Protein AF-A0A815F8T1-F1 (afdb_monomer)

pLDDT: mean 74.84, std 15.56, range [38.94, 95.94]

Organism: Adineta ricciae (NCBI:txid249248)

Radius of gyration: 25.02 Å; Cα contacts (8 Å, |Δi|>4): 168; chains: 1; bounding box: 60×59×65 Å

Mean predicted aligned error: 14.2 Å

Nearest PDB structures (foldseek):
  7uk5-assembly1_A  TM=6.140E-01  e=4.121E+00  Homo sapiens
  5cw4-assembly1_C  TM=1.884E-01  e=1.173E+00  Camponotus floridanus

Sequence (189 aa):
MSLYALETICNDEQKRQFLPLAHSYDITTAYAETEAKNLPRCKPSRSVNHIVLVAQLSALDQNHPCDLQMFLVQIRDLKTHEPFPHDDCLLYGTLLQAQIYLCDTFIIATCCSAVRFQRQNPQGNDIRLLDYRLQQEKLVLWFFRWKWIGDNVVLLQQTARYRLKIMEELEDNNDKNINPSVTYSNTQL

Foldseek 3Di:
DFLVCQVPPDDPVSCVVPNVCVVVVLFAEDEDDPDPPPVQPPADDLSGQKYFDWDFDDDPDPVDRTGTDTDIDGQADSPPSHGDPPDPGDDPDPPVVVVVVLVVVLVVLQVQQQPDFDDADPVRDTDGNCVDPVSVVVSVVSVVVDDDDDDPVVVVVVVVVVVVVLVVVVVVVPPPDDDPVCVVVPVDD

Secondary structure (DSSP, 8-state):
-HHHHHHHHS-HHHHHHHHHHHHTTSS-EEEE-S--TTTTT-PPPTT-SEEEEEEE---SSTTS---EEEEEEE-B-TTT-PBPTT-------HHHHHHHHHHHHHHHHHHHHHH-EEEE-TTSPEEEGGGSHHHHHHHHHHHHT---SS-HHHHHHHHHHHHHHHHHHHHTT-GGG--GGGGGGGS--

Structure (mmCIF, N/CA/C/O backbone):
data_AF-A0A815F8T1-F1
#
_entry.id   AF-A0A815F8T1-F1
#
loop_
_atom_site.group_PDB
_atom_site.id
_atom_site.type_symbol
_atom_site.label_atom_id
_atom_site.label_alt_id
_atom_site.label_comp_id
_atom_site.label_asym_id
_atom_site.label_entity_id
_atom_site.label_seq_id
_atom_site.pdbx_PDB_ins_code
_atom_site.Cartn_x
_atom_site.Cartn_y
_atom_site.Cartn_z
_atom_site.occupancy
_atom_site.B_iso_or_equiv
_atom_site.auth_seq_id
_atom_site.auth_comp_id
_atom_site.auth_asym_id
_atom_site.auth_atom_id
_atom_site.pdbx_PDB_model_num
ATOM 1 N N . MET A 1 1 ? -1.772 0.211 -3.057 1.00 77.88 1 MET A N 1
ATOM 2 C CA . MET A 1 1 ? -0.576 1.081 -3.059 1.00 77.88 1 MET A CA 1
ATOM 3 C C . MET A 1 1 ? 0.140 1.066 -4.399 1.00 77.88 1 MET A C 1
ATOM 5 O O . MET A 1 1 ? 0.308 2.130 -4.965 1.00 77.88 1 MET A O 1
ATOM 9 N N . SER A 1 2 ? 0.501 -0.096 -4.951 1.00 81.69 2 SER A N 1
ATOM 10 C CA . SER A 1 2 ? 1.198 -0.171 -6.246 1.00 81.69 2 SER A CA 1
ATOM 11 C C . SER A 1 2 ? 0.410 0.408 -7.428 1.00 81.69 2 SER A C 1
ATOM 13 O O . SER A 1 2 ? 0.980 1.165 -8.199 1.00 81.69 2 SER A O 1
ATOM 15 N N . LEU A 1 3 ? -0.893 0.121 -7.546 1.00 87.69 3 LEU A N 1
ATOM 16 C CA . LEU A 1 3 ? -1.733 0.688 -8.613 1.00 87.69 3 LEU A CA 1
ATOM 17 C C . LEU A 1 3 ? -1.771 2.224 -8.555 1.00 87.69 3 LEU A C 1
ATOM 19 O O . LEU A 1 3 ? -1.485 2.883 -9.544 1.00 87.69 3 LEU A O 1
ATOM 23 N N . TYR A 1 4 ? -2.013 2.782 -7.366 1.00 90.12 4 TYR A N 1
ATOM 24 C CA . TYR A 1 4 ? -1.968 4.229 -7.139 1.00 90.12 4 TYR A CA 1
ATOM 25 C C . TYR A 1 4 ? -0.601 4.829 -7.500 1.00 90.12 4 TYR A C 1
ATOM 27 O O . TYR A 1 4 ? -0.527 5.913 -8.077 1.00 90.12 4 TYR A O 1
ATOM 35 N N . ALA A 1 5 ? 0.491 4.117 -7.204 1.00 87.75 5 ALA A N 1
ATOM 36 C CA . ALA A 1 5 ? 1.823 4.568 -7.582 1.00 87.75 5 ALA A CA 1
ATOM 37 C C . ALA A 1 5 ? 1.995 4.614 -9.112 1.00 87.75 5 ALA A C 1
ATOM 39 O O . ALA A 1 5 ? 2.497 5.600 -9.643 1.00 87.75 5 ALA A O 1
ATOM 40 N N . LEU A 1 6 ? 1.504 3.603 -9.837 1.00 89.56 6 LEU A N 1
ATOM 41 C CA . LEU A 1 6 ? 1.505 3.610 -11.304 1.00 89.56 6 LEU A CA 1
ATOM 42 C C . LEU A 1 6 ? 0.651 4.753 -11.876 1.00 89.56 6 LEU A C 1
ATOM 44 O O . LEU A 1 6 ? 1.039 5.395 -12.845 1.00 89.56 6 LEU A O 1
ATOM 48 N N . GLU A 1 7 ? -0.499 5.049 -11.275 1.00 92.19 7 GLU A N 1
ATOM 49 C CA . GLU A 1 7 ? -1.388 6.118 -11.747 1.00 92.19 7 GLU A CA 1
ATOM 50 C C . GLU A 1 7 ? -0.798 7.519 -11.547 1.00 92.19 7 GLU A C 1
ATOM 52 O O . GLU A 1 7 ? -1.025 8.408 -12.374 1.00 92.19 7 GLU A O 1
ATOM 57 N N . THR A 1 8 ? -0.051 7.724 -10.463 1.00 90.50 8 THR A N 1
ATOM 58 C CA . THR A 1 8 ? 0.427 9.051 -10.048 1.00 90.50 8 THR A CA 1
ATOM 59 C C . THR A 1 8 ? 1.843 9.371 -10.506 1.00 90.50 8 THR A C 1
ATOM 61 O O . THR A 1 8 ? 2.118 10.527 -10.817 1.00 90.50 8 THR A O 1
ATOM 64 N N . ILE A 1 9 ? 2.731 8.377 -10.570 1.00 88.06 9 ILE A N 1
ATOM 65 C CA . ILE A 1 9 ? 4.169 8.596 -10.796 1.00 88.06 9 ILE A CA 1
ATOM 66 C C . ILE A 1 9 ? 4.588 8.280 -12.231 1.00 88.06 9 ILE A C 1
ATOM 68 O O . ILE A 1 9 ? 5.500 8.922 -12.750 1.00 88.06 9 ILE A O 1
ATOM 72 N N . CYS A 1 10 ? 3.951 7.310 -12.892 1.00 89.44 10 CYS A N 1
ATOM 73 C CA . CYS A 1 10 ? 4.320 6.963 -14.262 1.00 89.44 10 CYS A CA 1
ATOM 74 C C . CYS A 1 10 ? 3.980 8.090 -15.244 1.00 89.44 10 CYS A C 1
ATOM 76 O O . CYS A 1 10 ? 3.004 8.819 -15.070 1.00 89.44 10 CYS A O 1
ATOM 78 N N . ASN A 1 11 ? 4.756 8.194 -16.320 1.00 93.38 11 ASN A N 1
ATOM 79 C CA . ASN A 1 11 ? 4.403 9.032 -17.466 1.00 93.38 11 ASN A CA 1
ATOM 80 C C . ASN A 1 11 ? 3.317 8.361 -18.336 1.00 93.38 11 ASN A C 1
ATOM 82 O O . ASN A 1 11 ? 2.983 7.193 -18.138 1.00 93.38 11 ASN A O 1
ATOM 86 N N . ASP A 1 12 ? 2.761 9.079 -19.314 1.00 94.88 12 ASP A N 1
ATOM 87 C CA . ASP A 1 12 ? 1.651 8.567 -20.135 1.00 94.88 12 ASP A CA 1
ATOM 88 C C . ASP A 1 12 ? 1.998 7.297 -20.927 1.00 94.88 12 ASP A C 1
ATOM 90 O O . ASP A 1 12 ? 1.138 6.440 -21.131 1.00 94.88 12 ASP A O 1
ATOM 94 N N . GLU A 1 13 ? 3.249 7.149 -21.363 1.00 94.12 13 GLU A N 1
ATOM 95 C CA . GLU A 1 13 ? 3.716 5.963 -22.085 1.00 94.12 13 GLU A CA 1
ATOM 96 C C . GLU A 1 13 ? 3.761 4.738 -21.165 1.00 94.12 13 GLU A C 1
ATOM 98 O O . GLU A 1 13 ? 3.150 3.708 -21.455 1.00 94.12 13 GLU A O 1
ATOM 103 N N . GLN A 1 14 ? 4.386 4.885 -19.998 1.00 91.31 14 GLN A N 1
ATOM 104 C CA . GLN A 1 14 ? 4.424 3.870 -18.950 1.00 91.31 14 GLN A CA 1
ATOM 105 C C . GLN A 1 14 ? 3.010 3.511 -18.475 1.00 91.31 14 GLN A C 1
ATOM 107 O O . GLN A 1 14 ? 2.699 2.336 -18.291 1.00 91.31 14 GLN A O 1
ATOM 112 N N . LYS A 1 15 ? 2.116 4.498 -18.330 1.00 93.00 15 LYS A N 1
ATOM 113 C CA . LYS A 1 15 ? 0.711 4.259 -17.975 1.00 93.00 15 LYS A CA 1
ATOM 114 C C . LYS A 1 15 ? 0.010 3.396 -19.016 1.00 93.00 15 LYS A C 1
ATOM 116 O O . LYS A 1 15 ? -0.636 2.422 -18.644 1.00 93.00 15 LYS A O 1
ATOM 121 N N . ARG A 1 16 ? 0.162 3.705 -20.309 1.00 94.25 16 ARG A N 1
ATOM 122 C CA . ARG A 1 16 ? -0.424 2.899 -21.397 1.00 94.25 16 ARG A CA 1
ATOM 123 C C . ARG A 1 16 ? 0.096 1.466 -21.402 1.00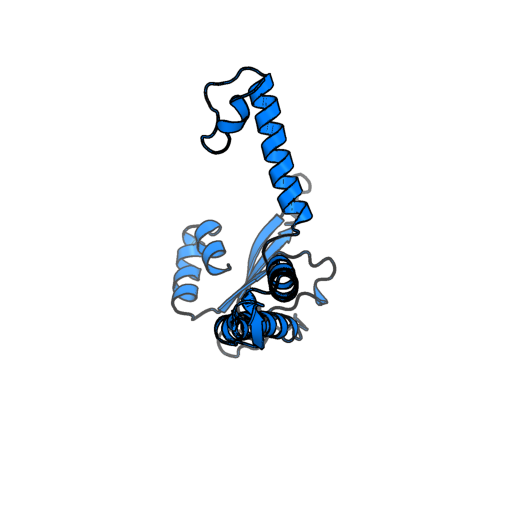 94.25 16 ARG A C 1
ATOM 125 O O . ARG A 1 16 ? -0.665 0.562 -21.728 1.00 94.25 16 ARG A O 1
ATOM 132 N N . GLN A 1 17 ? 1.358 1.264 -21.035 1.00 93.62 17 GLN A N 1
ATOM 133 C CA . GLN A 1 17 ? 1.958 -0.062 -20.987 1.00 93.62 17 GLN A CA 1
ATOM 134 C C . GLN A 1 17 ? 1.498 -0.870 -19.765 1.00 93.62 17 GLN A C 1
ATOM 136 O O . GLN A 1 17 ? 1.122 -2.030 -19.910 1.00 93.62 17 GLN A O 1
ATOM 141 N N . PHE A 1 18 ? 1.519 -0.280 -18.566 1.00 92.50 18 PHE A N 1
ATOM 142 C CA . PHE A 1 18 ? 1.397 -1.038 -17.316 1.00 92.50 18 PHE A CA 1
ATOM 143 C C . PHE A 1 18 ? 0.030 -0.937 -16.631 1.00 92.50 18 PHE A C 1
ATOM 145 O O . PHE A 1 18 ? -0.361 -1.891 -15.960 1.00 92.50 18 PHE A O 1
ATOM 152 N N . LEU A 1 19 ? -0.728 0.157 -16.792 1.00 93.56 19 LEU A N 1
ATOM 153 C CA . LEU A 1 19 ? -2.042 0.277 -16.139 1.00 93.56 19 LEU A CA 1
ATOM 154 C C . LEU A 1 19 ? -3.060 -0.748 -16.653 1.00 93.56 19 LEU A C 1
ATOM 156 O O . LEU A 1 19 ? -3.706 -1.374 -15.813 1.00 93.56 19 LEU A O 1
ATOM 160 N N . PRO A 1 20 ? -3.205 -0.999 -17.972 1.00 95.94 20 PRO A N 1
ATOM 161 C CA . PRO A 1 20 ? -4.144 -2.013 -18.449 1.00 95.94 20 PRO A CA 1
ATOM 162 C C . PRO A 1 20 ? -3.821 -3.406 -17.902 1.00 95.94 20 PRO A C 1
ATOM 164 O O . PRO A 1 20 ? -4.729 -4.136 -17.510 1.00 95.94 20 PRO A O 1
ATOM 167 N N . LEU A 1 21 ? -2.531 -3.745 -17.808 1.00 93.31 21 LEU A N 1
ATOM 168 C CA . LEU A 1 21 ? -2.056 -5.012 -17.247 1.00 93.31 21 LEU A CA 1
ATOM 169 C C . LEU A 1 21 ? -2.336 -5.110 -15.740 1.00 93.31 21 LEU A C 1
ATOM 171 O O . LEU A 1 21 ? -2.697 -6.168 -15.231 1.00 93.31 21 LEU A O 1
ATOM 175 N N . ALA A 1 22 ? -2.184 -4.004 -15.007 1.00 92.00 22 ALA A N 1
ATOM 176 C CA . ALA A 1 22 ? -2.464 -3.966 -13.575 1.00 92.00 22 ALA A CA 1
ATOM 177 C C . ALA A 1 22 ? -3.972 -4.051 -13.276 1.00 92.00 22 ALA A C 1
ATOM 179 O O . ALA A 1 22 ? -4.367 -4.729 -12.331 1.00 92.00 22 ALA A O 1
ATOM 180 N N . HIS A 1 23 ? -4.821 -3.401 -14.082 1.00 92.69 23 HIS A N 1
ATOM 181 C CA . HIS A 1 23 ? -6.281 -3.447 -13.926 1.00 92.69 23 HIS A CA 1
ATOM 182 C C . HIS A 1 23 ? -6.893 -4.791 -14.337 1.00 92.69 23 HIS A C 1
ATOM 184 O O . HIS A 1 23 ? -7.887 -5.210 -13.749 1.00 92.69 23 HIS A O 1
ATOM 190 N N . SER A 1 24 ? -6.314 -5.460 -15.335 1.00 94.31 24 SER A N 1
ATOM 191 C CA . SER A 1 24 ? -6.729 -6.801 -15.775 1.00 94.31 24 SER A CA 1
ATOM 192 C C . SER A 1 24 ? -6.215 -7.924 -14.873 1.00 94.31 24 SER A C 1
ATOM 194 O O . SER A 1 24 ? -6.646 -9.062 -15.032 1.00 94.31 24 SER A O 1
ATOM 196 N N . TYR A 1 25 ? -5.346 -7.607 -13.907 1.00 91.25 25 TYR A N 1
ATOM 197 C CA . TYR A 1 25 ? -4.630 -8.572 -13.067 1.00 91.25 25 TYR A CA 1
ATOM 198 C C . TYR A 1 25 ? -3.672 -9.497 -13.839 1.00 91.25 25 TYR A C 1
ATOM 200 O O . TYR A 1 25 ? -3.218 -10.498 -13.285 1.00 91.25 25 TYR A O 1
ATOM 208 N N . ASP A 1 26 ? -3.289 -9.129 -15.066 1.00 91.06 26 ASP A N 1
ATOM 209 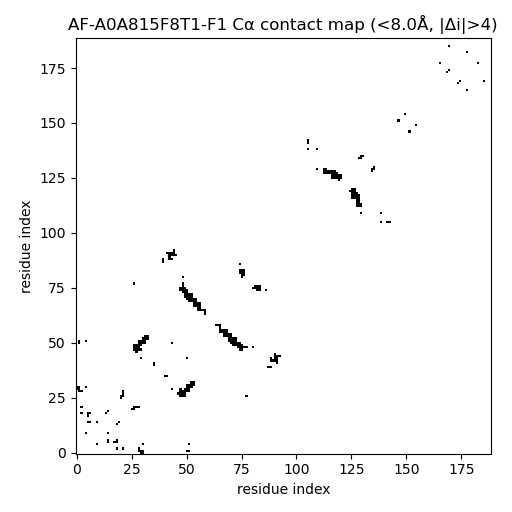C CA . ASP A 1 26 ? -2.225 -9.803 -15.825 1.00 91.06 26 ASP A CA 1
ATOM 210 C C . ASP A 1 26 ? -0.853 -9.627 -15.147 1.00 91.06 26 ASP A C 1
ATOM 212 O O . ASP A 1 26 ? 0.035 -10.477 -15.256 1.00 91.06 26 ASP A O 1
ATOM 216 N N . ILE A 1 27 ? -0.682 -8.533 -14.393 1.00 91.00 27 ILE A N 1
ATOM 217 C CA . ILE A 1 27 ? 0.452 -8.338 -13.485 1.00 91.00 27 ILE A CA 1
ATOM 218 C C . ILE A 1 27 ? -0.006 -8.157 -12.041 1.00 91.00 27 ILE A C 1
ATOM 220 O O . ILE A 1 27 ? -0.960 -7.441 -11.737 1.00 91.00 27 ILE A O 1
ATOM 224 N N . THR A 1 28 ? 0.737 -8.762 -11.119 1.00 89.94 28 THR A N 1
ATOM 225 C CA . THR A 1 28 ? 0.570 -8.584 -9.680 1.00 89.94 28 THR A CA 1
ATOM 226 C C . THR A 1 28 ? 1.697 -7.709 -9.162 1.00 89.94 28 THR A C 1
ATOM 228 O O . THR A 1 28 ? 2.878 -8.049 -9.253 1.00 89.94 28 THR A O 1
ATOM 231 N N . THR A 1 29 ? 1.328 -6.553 -8.616 1.00 86.75 29 THR A N 1
ATOM 232 C CA . THR A 1 29 ? 2.284 -5.520 -8.218 1.00 86.75 29 THR A CA 1
ATOM 233 C C . THR A 1 29 ? 2.341 -5.350 -6.703 1.00 86.75 29 THR A C 1
ATOM 235 O O . THR A 1 29 ? 1.324 -5.433 -6.015 1.00 86.75 29 THR A O 1
ATOM 238 N N . ALA A 1 30 ? 3.530 -5.067 -6.174 1.00 86.12 30 ALA A N 1
ATOM 239 C CA . ALA A 1 30 ? 3.718 -4.614 -4.796 1.00 86.12 30 ALA A CA 1
ATOM 240 C C . ALA A 1 30 ? 4.474 -3.286 -4.756 1.00 86.12 30 ALA A C 1
ATOM 242 O O . ALA A 1 30 ? 5.193 -2.945 -5.689 1.00 86.12 30 ALA A O 1
ATOM 243 N N . TYR A 1 31 ? 4.298 -2.540 -3.670 1.00 83.62 31 TYR A N 1
ATOM 244 C CA . TYR A 1 31 ? 5.014 -1.295 -3.414 1.00 83.62 31 TYR A CA 1
ATOM 245 C C . TYR A 1 31 ? 6.003 -1.519 -2.269 1.00 83.62 31 TYR A C 1
ATOM 247 O O . TYR A 1 31 ? 5.604 -2.015 -1.212 1.00 83.62 31 TYR A O 1
ATOM 255 N N . ALA A 1 32 ? 7.275 -1.197 -2.493 1.00 77.88 32 ALA A N 1
ATOM 256 C CA . ALA A 1 32 ? 8.361 -1.428 -1.551 1.00 77.88 32 ALA A CA 1
ATOM 257 C C . ALA A 1 32 ? 9.176 -0.143 -1.341 1.00 77.88 32 ALA A C 1
ATOM 259 O O . ALA A 1 32 ? 9.989 0.240 -2.181 1.00 77.88 32 ALA A O 1
ATOM 260 N N . GLU A 1 33 ? 8.940 0.500 -0.196 1.00 67.06 33 GLU A N 1
ATOM 261 C CA . GLU A 1 33 ? 9.581 1.761 0.212 1.00 67.06 33 GLU A CA 1
ATOM 262 C C . GLU A 1 33 ? 10.506 1.598 1.426 1.00 67.06 33 GLU A C 1
ATOM 264 O O . GLU A 1 33 ? 11.490 2.319 1.553 1.00 67.06 33 GLU A O 1
ATOM 269 N N . THR A 1 34 ? 10.227 0.656 2.334 1.00 59.03 34 THR A N 1
ATOM 270 C CA . THR A 1 34 ? 10.956 0.556 3.603 1.00 59.03 34 THR A CA 1
ATOM 271 C C . THR A 1 34 ? 12.429 0.224 3.380 1.00 59.03 34 THR A C 1
ATOM 273 O O . THR A 1 34 ? 12.740 -0.824 2.809 1.00 59.03 34 THR A O 1
ATOM 276 N N . GLU A 1 35 ? 13.310 1.106 3.880 1.00 52.91 35 GLU A N 1
ATOM 277 C CA . GLU A 1 35 ? 14.766 1.033 3.739 1.00 52.91 35 GLU A CA 1
ATOM 278 C C . GLU A 1 35 ? 15.295 -0.384 3.952 1.00 52.91 35 GLU A C 1
ATOM 280 O O . GLU A 1 35 ? 15.475 -0.896 5.061 1.00 52.91 35 GLU A O 1
ATOM 285 N N . ALA A 1 36 ? 15.656 -0.983 2.834 1.00 43.72 36 ALA A N 1
ATOM 286 C CA . ALA A 1 36 ? 16.537 -2.110 2.764 1.00 43.72 36 ALA A CA 1
ATOM 287 C C . ALA A 1 36 ? 17.987 -1.659 3.015 1.00 43.72 36 ALA A C 1
ATOM 289 O O . ALA A 1 36 ? 18.856 -1.832 2.167 1.00 43.72 36 ALA A O 1
ATOM 290 N N . LYS A 1 37 ? 18.306 -1.194 4.233 1.00 42.81 37 LYS A N 1
ATOM 291 C CA . LYS A 1 37 ? 19.712 -1.213 4.699 1.00 42.81 37 LYS A CA 1
ATOM 292 C C . LYS A 1 37 ? 20.298 -2.634 4.691 1.00 42.81 37 LYS A C 1
ATOM 294 O O . LYS A 1 37 ? 21.500 -2.807 4.824 1.00 42.81 37 LYS A O 1
ATOM 299 N N . ASN A 1 38 ? 19.447 -3.647 4.499 1.00 40.59 38 ASN A N 1
ATOM 300 C CA . ASN A 1 38 ? 19.799 -5.008 4.124 1.00 40.59 38 ASN A CA 1
ATOM 301 C C . ASN A 1 38 ? 18.797 -5.536 3.072 1.00 40.59 38 ASN A C 1
ATOM 303 O O . ASN A 1 38 ? 17.849 -6.242 3.423 1.00 40.59 38 ASN A O 1
ATOM 307 N N . LEU A 1 39 ? 19.018 -5.218 1.790 1.00 42.38 39 LEU A N 1
ATOM 308 C CA . LEU A 1 39 ? 18.285 -5.753 0.623 1.00 42.38 39 LEU A CA 1
ATOM 309 C C . LEU A 1 39 ? 17.989 -7.269 0.663 1.00 42.38 39 LEU A C 1
ATOM 311 O O . LEU A 1 39 ? 16.875 -7.634 0.298 1.00 42.38 39 LEU A O 1
ATOM 315 N N . PRO A 1 40 ? 18.841 -8.167 1.208 1.00 44.44 40 PRO A N 1
ATOM 316 C CA . PRO A 1 40 ? 18.473 -9.587 1.296 1.00 44.44 40 PRO A CA 1
ATOM 317 C C . PRO A 1 40 ? 17.317 -9.917 2.268 1.00 44.44 40 PRO A C 1
ATOM 319 O O . PRO A 1 40 ? 16.925 -11.083 2.371 1.00 44.44 40 PRO A O 1
ATOM 322 N N . ARG A 1 41 ? 16.767 -8.950 3.025 1.00 43.41 41 ARG A N 1
ATOM 323 C CA . ARG A 1 41 ? 15.740 -9.211 4.059 1.00 43.41 41 ARG A CA 1
ATOM 324 C C . ARG A 1 41 ? 14.329 -8.719 3.729 1.00 43.41 41 ARG A C 1
ATOM 326 O O . ARG A 1 41 ? 13.381 -9.317 4.238 1.00 43.41 41 ARG A O 1
ATOM 333 N N . CYS A 1 42 ? 14.161 -7.704 2.880 1.00 45.72 42 CYS A N 1
ATOM 334 C CA . CYS A 1 42 ? 12.835 -7.267 2.427 1.00 45.72 42 CYS A CA 1
ATOM 335 C C . CYS A 1 42 ? 12.439 -8.067 1.190 1.00 45.72 42 CYS A C 1
ATOM 337 O O . CYS A 1 42 ? 12.836 -7.758 0.073 1.00 45.72 42 CYS A O 1
ATOM 339 N N . LYS A 1 43 ? 11.689 -9.145 1.413 1.00 58.06 43 LYS A N 1
ATOM 340 C CA . LYS A 1 43 ? 11.391 -10.131 0.379 1.00 58.06 43 LYS A CA 1
ATOM 341 C C . LYS A 1 43 ? 9.960 -9.944 -0.121 1.00 58.06 43 LYS A C 1
ATOM 343 O O . LYS A 1 43 ? 9.036 -10.098 0.685 1.00 58.06 43 LYS A O 1
ATOM 348 N N . PRO A 1 44 ? 9.752 -9.623 -1.410 1.00 57.91 44 PRO A N 1
ATOM 349 C CA . PRO A 1 44 ? 8.412 -9.493 -1.962 1.00 57.91 44 PRO A CA 1
ATOM 350 C C . PRO A 1 44 ? 7.636 -10.810 -1.824 1.00 57.91 44 PRO A C 1
ATOM 352 O O . PRO A 1 44 ? 8.207 -11.906 -1.819 1.00 57.91 44 PRO A O 1
ATOM 355 N N . SER A 1 45 ? 6.315 -10.697 -1.666 1.00 63.00 45 SER A N 1
ATOM 356 C CA . SER A 1 45 ? 5.415 -11.849 -1.562 1.00 63.00 45 SER A CA 1
ATOM 357 C C . SER A 1 45 ? 5.609 -12.809 -2.741 1.00 63.00 45 SER A C 1
ATOM 359 O O . SER A 1 45 ? 5.825 -12.383 -3.876 1.00 63.00 45 SER A O 1
ATOM 361 N N . ARG A 1 46 ? 5.450 -14.118 -2.497 1.00 70.50 46 ARG A N 1
ATOM 362 C CA . ARG A 1 46 ? 5.479 -15.149 -3.550 1.00 70.50 46 ARG A CA 1
ATOM 363 C C . ARG A 1 46 ? 4.415 -14.940 -4.628 1.00 70.50 46 ARG A C 1
ATOM 365 O O . ARG A 1 46 ? 4.516 -15.563 -5.670 1.00 70.50 46 ARG A O 1
ATOM 372 N N . SER A 1 47 ? 3.409 -14.103 -4.389 1.00 80.31 47 SER A N 1
ATOM 373 C CA . SER A 1 47 ? 2.319 -13.823 -5.327 1.00 80.31 47 SER A CA 1
ATOM 374 C C . SER A 1 47 ? 2.628 -12.730 -6.354 1.00 80.31 47 SER A C 1
ATOM 376 O O . SER A 1 47 ? 1.837 -12.533 -7.268 1.00 80.31 47 SER A O 1
ATOM 378 N N . VAL A 1 48 ? 3.729 -11.993 -6.192 1.00 86.06 48 VAL A N 1
ATOM 379 C CA . VAL A 1 48 ? 4.007 -10.750 -6.926 1.00 86.06 48 VAL A CA 1
ATOM 380 C C . VAL A 1 48 ? 5.014 -11.010 -8.040 1.00 86.06 48 VAL A C 1
ATOM 382 O O . VAL A 1 48 ? 6.063 -11.595 -7.771 1.00 86.06 48 VAL A O 1
ATOM 385 N N . ASN A 1 49 ? 4.711 -10.561 -9.260 1.00 88.94 49 ASN A N 1
ATOM 386 C CA . ASN A 1 49 ? 5.621 -10.638 -10.408 1.00 88.94 49 ASN A CA 1
ATOM 387 C C . ASN A 1 49 ? 6.305 -9.298 -10.741 1.00 88.94 49 ASN A C 1
ATOM 389 O O . ASN A 1 49 ? 7.382 -9.309 -11.337 1.00 88.94 49 ASN A O 1
ATOM 393 N N . HIS A 1 50 ? 5.750 -8.169 -10.285 1.00 87.69 50 HIS A N 1
ATOM 394 C CA . HIS A 1 50 ? 6.313 -6.826 -10.460 1.00 87.69 50 HIS A CA 1
ATOM 395 C C . HIS A 1 50 ? 6.378 -6.051 -9.143 1.00 87.69 50 HIS A C 1
ATOM 397 O O . HIS A 1 50 ? 5.478 -6.124 -8.310 1.00 87.69 50 HIS A O 1
ATOM 403 N N . ILE A 1 51 ? 7.406 -5.233 -8.956 1.00 86.69 51 ILE A N 1
ATOM 404 C CA . ILE A 1 51 ? 7.559 -4.407 -7.759 1.00 86.69 51 ILE A CA 1
ATOM 405 C C . ILE A 1 51 ? 7.862 -2.959 -8.131 1.00 86.69 51 ILE A C 1
ATOM 407 O O . ILE A 1 51 ? 8.667 -2.691 -9.016 1.00 86.69 51 ILE A O 1
ATOM 411 N N . VAL A 1 52 ? 7.200 -2.024 -7.454 1.00 86.50 52 VAL A N 1
ATOM 412 C CA . VAL A 1 52 ? 7.560 -0.606 -7.459 1.00 86.50 52 VAL A CA 1
ATOM 413 C C . VAL A 1 52 ? 8.564 -0.407 -6.328 1.00 86.50 52 VAL A C 1
ATOM 415 O O . VAL A 1 52 ? 8.195 -0.488 -5.155 1.00 86.50 52 VAL A O 1
ATOM 418 N N . LEU A 1 53 ? 9.829 -0.222 -6.692 1.00 83.75 53 LEU A N 1
ATOM 419 C CA . LEU A 1 53 ? 10.964 -0.061 -5.788 1.00 83.75 53 LEU A CA 1
ATOM 420 C C . LEU A 1 53 ? 11.348 1.405 -5.671 1.00 83.75 53 LEU A C 1
ATOM 422 O O . LEU A 1 53 ? 11.549 2.069 -6.684 1.00 83.75 53 LEU A O 1
ATOM 426 N N . VAL A 1 54 ? 11.519 1.877 -4.441 1.00 81.75 54 VAL A N 1
ATOM 427 C CA . VAL A 1 54 ? 12.154 3.168 -4.163 1.00 81.75 54 VAL A CA 1
ATOM 428 C C . VAL A 1 54 ? 13.651 2.931 -3.957 1.00 81.75 54 VAL A C 1
ATOM 430 O O . VAL A 1 54 ? 14.041 2.207 -3.041 1.00 81.75 54 VAL A O 1
ATOM 433 N N . ALA A 1 55 ? 14.498 3.511 -4.808 1.00 78.38 55 ALA A N 1
ATOM 434 C CA . ALA A 1 55 ? 15.952 3.371 -4.727 1.00 78.38 55 ALA A CA 1
ATOM 435 C C . ALA A 1 55 ? 16.664 4.686 -5.064 1.00 78.38 55 ALA A C 1
ATOM 437 O O . ALA A 1 55 ? 16.136 5.525 -5.791 1.00 78.38 55 ALA A O 1
ATOM 438 N N . GLN A 1 56 ? 17.876 4.869 -4.540 1.00 79.88 56 GLN A N 1
ATOM 439 C CA . GLN A 1 56 ? 18.709 6.016 -4.890 1.00 79.88 56 GLN A CA 1
ATOM 440 C C . GLN A 1 56 ? 19.279 5.823 -6.299 1.00 79.88 56 GLN A C 1
ATOM 442 O O . GLN A 1 56 ? 19.980 4.842 -6.554 1.00 79.88 56 GLN A O 1
ATOM 447 N N . LEU A 1 57 ? 18.983 6.749 -7.213 1.00 79.25 57 LEU A N 1
ATOM 448 C CA . LEU A 1 57 ? 19.578 6.733 -8.546 1.00 79.25 57 LEU A CA 1
ATOM 449 C C . LEU A 1 57 ? 21.023 7.248 -8.455 1.00 79.25 57 LEU A C 1
ATOM 451 O O . LEU A 1 57 ? 21.266 8.337 -7.954 1.00 79.25 57 LEU A O 1
ATOM 455 N N . SER A 1 58 ? 21.990 6.489 -8.967 1.00 75.94 58 SER A N 1
ATOM 456 C CA . SER A 1 58 ? 23.377 6.945 -9.112 1.00 75.94 58 SER A CA 1
ATOM 457 C C . SER A 1 58 ? 23.678 7.224 -10.585 1.00 75.94 58 SER A C 1
ATOM 459 O O . SER A 1 58 ? 23.889 6.290 -11.361 1.00 75.94 58 SER A O 1
ATOM 461 N N . ALA A 1 59 ? 23.685 8.497 -10.986 1.00 73.62 59 ALA A N 1
ATOM 462 C CA . ALA A 1 59 ? 24.137 8.888 -12.319 1.00 73.62 59 ALA A CA 1
ATOM 463 C C . ALA A 1 59 ? 25.672 8.794 -12.418 1.00 73.62 59 ALA A C 1
ATOM 465 O O . ALA A 1 59 ? 26.385 9.058 -11.451 1.00 73.62 59 ALA A O 1
ATOM 466 N N . LEU A 1 60 ? 26.187 8.420 -13.596 1.00 68.38 60 LEU A N 1
ATOM 467 C CA . LEU A 1 60 ? 27.633 8.348 -13.872 1.00 68.38 60 LEU A CA 1
ATOM 468 C C . LEU A 1 60 ? 28.332 9.711 -13.748 1.00 68.38 60 LEU A C 1
ATOM 470 O O . LEU A 1 60 ? 29.519 9.771 -13.437 1.00 68.38 60 LEU A O 1
ATOM 474 N N . ASP A 1 61 ? 27.596 10.793 -13.990 1.00 72.69 61 ASP A N 1
ATOM 475 C CA . ASP A 1 61 ? 28.064 12.155 -13.784 1.00 72.69 61 ASP A CA 1
ATOM 476 C C . ASP A 1 61 ? 27.774 12.585 -12.339 1.00 72.69 61 ASP A C 1
ATOM 478 O O . ASP A 1 61 ? 26.621 12.779 -11.951 1.00 72.69 61 ASP A O 1
ATOM 482 N N . GLN A 1 62 ? 28.833 12.741 -11.542 1.00 61.16 62 GLN A N 1
ATOM 483 C CA . GLN A 1 62 ? 28.759 13.143 -10.131 1.00 61.16 62 GLN A CA 1
ATOM 484 C C . GLN A 1 62 ? 28.153 14.543 -9.923 1.00 61.16 62 GLN A C 1
ATOM 486 O O . GLN A 1 62 ? 27.844 14.906 -8.790 1.00 61.16 62 GLN A O 1
ATOM 491 N N . ASN A 1 63 ? 27.966 15.328 -10.990 1.00 62.47 63 ASN A N 1
ATOM 492 C CA . ASN A 1 63 ? 27.398 16.675 -10.912 1.00 62.47 63 ASN A CA 1
ATOM 493 C C . ASN A 1 63 ? 25.864 16.707 -10.866 1.00 62.47 63 ASN A C 1
ATOM 495 O O . ASN A 1 63 ? 25.290 17.773 -10.648 1.00 62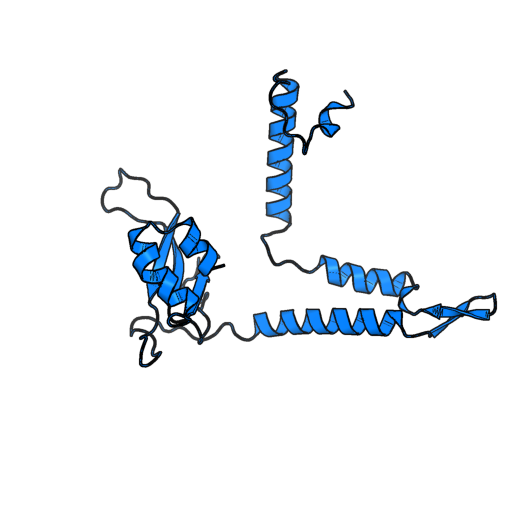.47 63 ASN A O 1
ATOM 499 N N . HIS A 1 64 ? 25.198 15.565 -11.046 1.00 61.34 64 HIS A N 1
ATOM 500 C CA . HIS A 1 64 ? 23.744 15.464 -10.966 1.00 61.34 64 HIS A CA 1
ATOM 501 C C . HIS A 1 64 ? 23.341 14.708 -9.695 1.00 61.34 64 HIS A C 1
ATOM 503 O O . HIS A 1 64 ? 23.267 13.475 -9.725 1.00 61.34 64 HIS A O 1
ATOM 509 N N . PRO A 1 65 ? 23.078 15.407 -8.570 1.00 60.53 65 PRO A N 1
ATOM 510 C CA . PRO A 1 65 ? 22.553 14.755 -7.381 1.00 60.53 65 PRO A CA 1
ATOM 511 C C . PRO A 1 65 ? 21.210 14.123 -7.738 1.00 60.53 65 PRO A C 1
ATOM 513 O O . PRO A 1 65 ? 20.253 14.801 -8.108 1.00 60.53 65 PRO A O 1
ATOM 516 N N . CYS A 1 66 ? 21.176 12.800 -7.691 1.00 72.25 66 CYS A N 1
ATOM 517 C CA . CYS A 1 66 ? 19.993 12.017 -7.968 1.00 72.25 66 CYS A CA 1
ATOM 518 C C . CYS A 1 66 ? 19.483 11.457 -6.637 1.00 72.25 66 CYS A C 1
ATOM 520 O O . CYS A 1 66 ? 20.168 10.691 -5.955 1.00 72.25 66 CYS A O 1
ATOM 522 N N . ASP A 1 67 ? 18.293 11.913 -6.255 1.00 77.12 67 ASP A N 1
ATOM 523 C CA . ASP A 1 67 ? 17.617 11.499 -5.030 1.00 77.12 67 ASP A CA 1
ATOM 524 C C . ASP A 1 67 ? 16.916 10.140 -5.212 1.00 77.12 67 ASP A C 1
ATOM 526 O O . ASP A 1 67 ? 17.133 9.405 -6.183 1.00 77.12 67 ASP A O 1
ATOM 530 N N . LEU A 1 68 ? 16.080 9.777 -4.240 1.00 82.56 68 LEU A N 1
ATOM 531 C CA . LEU A 1 68 ? 15.233 8.595 -4.308 1.00 82.56 68 LEU A CA 1
ATOM 532 C C . LEU A 1 68 ? 14.286 8.681 -5.508 1.00 82.56 68 LEU A C 1
ATOM 534 O O . LEU A 1 68 ? 13.506 9.623 -5.647 1.00 82.56 68 LEU A O 1
ATOM 538 N N . GLN A 1 69 ? 14.334 7.657 -6.349 1.00 84.81 69 GLN A N 1
ATOM 539 C CA . GLN A 1 69 ? 13.459 7.488 -7.497 1.00 84.81 69 GLN A CA 1
ATOM 540 C C . GLN A 1 69 ? 12.729 6.153 -7.424 1.00 84.81 69 GLN A C 1
ATOM 542 O O . GLN A 1 69 ? 13.138 5.224 -6.726 1.00 84.81 69 GLN A O 1
ATOM 547 N N . MET A 1 70 ? 11.615 6.080 -8.148 1.00 86.25 70 MET A N 1
ATOM 548 C CA . MET A 1 70 ? 10.780 4.891 -8.218 1.00 86.25 70 MET A CA 1
ATOM 549 C C . MET A 1 70 ? 11.023 4.129 -9.513 1.00 86.25 70 MET A C 1
ATOM 551 O O . MET A 1 70 ? 10.983 4.697 -10.601 1.00 86.25 70 MET A O 1
ATOM 555 N N . PHE A 1 71 ? 11.222 2.823 -9.377 1.00 84.56 71 PHE A N 1
ATOM 556 C CA . PHE A 1 71 ? 11.504 1.902 -10.468 1.00 84.56 71 PHE A CA 1
ATOM 557 C C . PHE A 1 71 ? 10.477 0.778 -10.463 1.00 84.56 71 PHE A C 1
ATOM 559 O O . PHE A 1 71 ? 10.265 0.130 -9.439 1.00 84.56 71 PHE A O 1
ATOM 566 N N . LEU A 1 72 ? 9.850 0.519 -11.609 1.00 87.12 72 LEU A N 1
ATOM 567 C CA . LEU A 1 72 ? 9.039 -0.678 -11.797 1.00 87.12 72 LEU A CA 1
ATOM 568 C C . LEU A 1 72 ? 9.950 -1.808 -12.279 1.00 87.12 72 LEU A C 1
ATOM 570 O O . LEU A 1 72 ? 10.504 -1.733 -13.373 1.00 87.12 72 LEU A O 1
ATOM 574 N N . VAL A 1 73 ? 10.106 -2.844 -11.462 1.00 85.50 73 VAL A N 1
ATOM 575 C CA . VAL A 1 73 ? 11.003 -3.969 -11.737 1.00 85.50 73 VAL A CA 1
ATOM 576 C C . VAL A 1 73 ? 10.200 -5.256 -11.822 1.00 85.50 73 VAL A C 1
ATOM 578 O O . VAL A 1 73 ? 9.422 -5.584 -10.924 1.00 85.50 73 VAL A O 1
ATOM 581 N N . GLN A 1 74 ? 10.397 -5.997 -12.906 1.00 88.00 74 GLN A N 1
ATOM 582 C CA . GLN A 1 74 ? 9.879 -7.350 -13.039 1.00 88.00 74 GLN A CA 1
ATOM 583 C C . GLN A 1 74 ? 10.809 -8.314 -12.294 1.00 88.00 74 GLN A C 1
ATOM 585 O O . GLN A 1 74 ? 12.000 -8.378 -12.579 1.00 88.00 74 GLN A O 1
ATOM 590 N N . ILE A 1 75 ? 10.260 -9.065 -11.343 1.00 85.25 75 ILE A N 1
ATOM 591 C CA . ILE A 1 75 ? 11.021 -9.978 -10.470 1.00 85.25 75 ILE A CA 1
ATOM 592 C C . ILE A 1 75 ? 10.759 -11.455 -10.779 1.00 85.25 75 ILE A C 1
ATOM 594 O O . ILE A 1 75 ? 11.486 -12.330 -10.311 1.00 85.25 75 ILE A O 1
ATOM 598 N N . ARG A 1 76 ? 9.709 -11.752 -11.551 1.00 86.06 76 ARG A N 1
ATOM 599 C CA . ARG A 1 76 ? 9.341 -13.111 -11.963 1.00 86.06 76 ARG A CA 1
ATOM 600 C C . ARG A 1 76 ? 8.920 -13.140 -13.417 1.00 86.06 76 ARG A C 1
ATOM 602 O O . ARG A 1 76 ? 8.358 -12.163 -13.920 1.00 86.06 76 ARG A O 1
ATOM 609 N N . ASP A 1 77 ? 9.134 -14.274 -14.067 1.00 89.56 77 ASP A N 1
ATOM 610 C CA . ASP A 1 77 ? 8.576 -14.500 -15.394 1.00 89.56 77 ASP A CA 1
ATOM 611 C C . ASP A 1 77 ? 7.037 -14.500 -15.352 1.00 89.56 77 ASP A C 1
ATOM 613 O O . ASP A 1 77 ? 6.421 -15.011 -14.418 1.00 89.56 77 ASP A O 1
ATOM 617 N N . LEU A 1 78 ? 6.408 -13.932 -16.381 1.00 90.19 78 LEU A N 1
ATOM 618 C CA . LEU A 1 78 ? 4.952 -13.831 -16.492 1.00 90.19 78 LEU A CA 1
ATOM 619 C C . LEU A 1 78 ? 4.284 -15.183 -16.750 1.00 90.19 78 LEU A C 1
ATOM 621 O O . LEU A 1 78 ? 3.120 -15.362 -16.402 1.00 90.19 78 LEU A O 1
ATOM 625 N N . LYS A 1 79 ? 4.998 -16.120 -17.383 1.00 91.88 79 LYS A N 1
ATOM 626 C CA . LYS A 1 79 ? 4.442 -17.424 -17.758 1.00 91.88 79 LYS A CA 1
ATOM 627 C C . LYS A 1 79 ? 4.727 -18.482 -16.704 1.00 91.88 79 LYS A C 1
ATOM 629 O O . LYS A 1 79 ? 3.813 -19.203 -16.315 1.00 91.88 79 LYS A O 1
ATOM 634 N N . THR A 1 80 ? 5.977 -18.594 -16.258 1.00 90.31 80 THR A N 1
ATOM 635 C CA . THR A 1 80 ? 6.380 -19.640 -15.304 1.00 90.31 80 THR A CA 1
ATOM 636 C C . THR A 1 80 ? 6.263 -19.205 -13.848 1.00 90.31 80 THR A C 1
ATOM 638 O O . THR A 1 80 ? 6.238 -20.056 -12.960 1.00 90.31 80 THR A O 1
ATOM 641 N N . HIS A 1 81 ? 6.188 -17.895 -13.584 1.00 87.19 81 HIS A N 1
ATOM 642 C CA . HIS A 1 81 ? 6.252 -17.309 -12.239 1.00 87.19 81 HIS A CA 1
ATOM 643 C C . HIS A 1 81 ? 7.550 -17.633 -11.473 1.00 87.19 81 HIS A C 1
ATOM 645 O O . HIS A 1 81 ? 7.6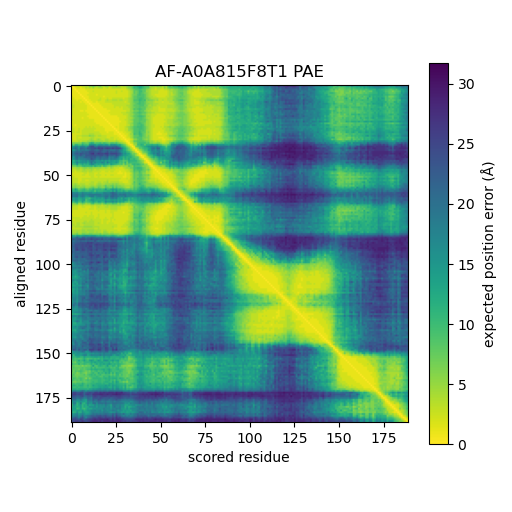70 -17.395 -10.260 1.00 87.19 81 HIS A O 1
ATOM 651 N N . GLU A 1 82 ? 8.553 -18.155 -12.180 1.00 84.94 82 GLU A N 1
ATOM 652 C CA . GLU A 1 82 ? 9.875 -18.403 -11.628 1.00 84.94 82 GLU A CA 1
ATOM 653 C C . GLU A 1 82 ? 10.599 -17.071 -11.407 1.00 84.94 82 GLU A C 1
ATOM 655 O O . GLU A 1 82 ? 10.466 -16.147 -12.217 1.00 84.94 82 GLU A O 1
ATOM 660 N N . PRO A 1 83 ? 11.328 -16.926 -10.287 1.00 81.88 83 PRO A N 1
ATOM 661 C CA . PRO A 1 83 ? 12.150 -15.749 -10.064 1.00 81.88 83 PRO A CA 1
ATOM 662 C C . PRO A 1 83 ? 13.255 -15.688 -11.118 1.00 81.88 83 PRO A C 1
ATOM 664 O O . PRO A 1 83 ? 13.820 -16.717 -11.495 1.00 81.88 83 PRO A O 1
ATOM 667 N N . PHE A 1 84 ? 13.592 -14.483 -11.576 1.00 79.69 84 PHE A N 1
ATOM 668 C CA . PHE A 1 84 ? 14.771 -14.328 -12.423 1.00 79.69 84 PHE A CA 1
ATOM 669 C C . PHE A 1 84 ? 16.037 -14.748 -11.646 1.00 79.69 84 PHE A C 1
ATOM 671 O O . PHE A 1 84 ? 16.096 -14.561 -10.428 1.00 79.69 84 PHE A O 1
ATOM 678 N N . PRO A 1 85 ? 17.050 -15.335 -12.318 1.00 62.28 85 PRO A N 1
ATOM 679 C CA . PRO A 1 85 ? 18.159 -16.079 -11.696 1.00 62.28 85 PRO A CA 1
ATOM 680 C C . PRO A 1 85 ? 19.154 -15.231 -10.878 1.00 62.28 85 PRO A C 1
ATOM 682 O O . PRO A 1 85 ? 20.291 -15.643 -10.660 1.00 62.28 85 PRO A O 1
ATOM 685 N N . HIS A 1 86 ? 18.773 -14.032 -10.443 1.00 55.50 86 HIS A N 1
ATOM 686 C CA . HIS A 1 86 ? 19.588 -13.141 -9.615 1.00 55.50 86 HIS A CA 1
ATOM 687 C C . HIS A 1 86 ? 19.020 -12.941 -8.198 1.00 55.50 86 HIS A C 1
ATOM 689 O O . HIS A 1 86 ? 19.673 -12.288 -7.390 1.00 55.50 86 HIS A O 1
ATOM 695 N N . ASP A 1 87 ? 17.879 -13.559 -7.856 1.00 51.44 87 ASP A N 1
ATOM 696 C CA . ASP A 1 87 ? 17.157 -13.269 -6.611 1.00 51.44 87 ASP A CA 1
ATOM 697 C C . ASP A 1 87 ? 16.867 -14.512 -5.740 1.00 51.44 87 ASP A C 1
ATOM 699 O O . ASP A 1 87 ? 15.822 -15.161 -5.849 1.00 51.44 87 ASP A O 1
ATOM 703 N N . ASP A 1 88 ? 17.744 -14.784 -4.766 1.00 44.12 88 ASP A N 1
ATOM 704 C CA . ASP A 1 88 ? 17.469 -15.670 -3.621 1.00 44.12 88 ASP A CA 1
ATOM 705 C C . ASP A 1 88 ? 16.449 -15.017 -2.657 1.00 44.12 88 ASP A C 1
ATOM 707 O O . ASP A 1 88 ? 16.776 -14.503 -1.583 1.00 44.12 88 ASP A O 1
ATOM 711 N N . CYS A 1 89 ? 15.165 -15.019 -3.023 1.00 47.50 89 CYS A N 1
ATOM 712 C CA . CYS A 1 89 ? 14.107 -14.333 -2.268 1.00 47.50 89 CYS A CA 1
ATOM 713 C C . CYS A 1 89 ? 13.073 -15.296 -1.640 1.00 47.50 89 CYS A C 1
ATOM 715 O O . CYS A 1 89 ? 12.065 -15.669 -2.238 1.00 47.50 89 CYS A O 1
ATOM 717 N N . LEU A 1 90 ? 13.294 -15.659 -0.367 1.00 43.31 90 LEU A N 1
ATOM 718 C CA . LEU A 1 90 ? 12.431 -16.528 0.466 1.00 43.31 90 LEU A CA 1
ATOM 719 C C . LEU A 1 90 ? 11.714 -15.817 1.653 1.00 43.31 90 LEU A C 1
ATOM 721 O O . LEU A 1 90 ? 12.319 -15.613 2.702 1.00 43.31 90 LEU A O 1
ATOM 725 N N . LEU A 1 91 ? 10.436 -15.466 1.434 1.00 44.31 91 LEU A N 1
ATOM 726 C CA . LEU A 1 91 ? 9.256 -15.288 2.324 1.00 44.31 91 LEU A CA 1
ATOM 727 C C . LEU A 1 91 ? 9.266 -14.353 3.572 1.00 44.31 91 LEU A C 1
ATOM 729 O O . LEU A 1 91 ? 9.917 -14.630 4.573 1.00 44.31 91 LEU A O 1
ATOM 733 N N . TYR A 1 92 ? 8.350 -13.365 3.567 1.00 38.94 92 TYR A N 1
ATOM 734 C CA . TYR A 1 92 ? 7.814 -12.616 4.730 1.00 38.94 92 TYR A CA 1
ATOM 735 C C . TYR A 1 92 ? 6.280 -12.828 4.851 1.00 38.94 92 TYR A C 1
ATOM 737 O O . TYR A 1 92 ? 5.483 -11.898 4.822 1.00 38.94 92 TYR A O 1
ATOM 745 N N . GLY A 1 93 ? 5.834 -14.088 4.893 1.00 39.97 93 GLY A N 1
ATOM 746 C CA . GLY A 1 93 ? 4.407 -14.460 4.857 1.00 39.97 93 GLY A CA 1
ATOM 747 C C . GLY A 1 93 ? 3.735 -14.576 6.229 1.00 39.97 93 GLY A C 1
ATOM 748 O O . GLY A 1 93 ? 2.515 -14.542 6.324 1.00 39.97 93 GLY A O 1
ATOM 749 N N . THR A 1 94 ? 4.506 -14.685 7.309 1.00 42.75 94 THR A N 1
ATOM 750 C CA . THR A 1 94 ? 3.975 -14.978 8.652 1.00 42.75 94 THR A CA 1
ATOM 751 C C . THR A 1 94 ? 3.541 -13.743 9.441 1.00 42.75 94 THR A C 1
ATOM 753 O O . THR A 1 94 ? 2.746 -13.867 10.368 1.00 42.75 94 THR A O 1
ATOM 756 N N . LEU A 1 95 ? 4.003 -12.541 9.079 1.00 46.62 95 LEU A N 1
ATOM 757 C CA . LEU A 1 95 ? 3.720 -11.325 9.856 1.00 46.62 95 LEU A CA 1
ATOM 758 C C . LEU A 1 95 ? 2.416 -10.622 9.456 1.00 46.62 95 LEU A C 1
ATOM 760 O O . LEU A 1 95 ? 1.733 -10.091 10.329 1.00 46.62 95 LEU A O 1
ATOM 764 N N . LEU A 1 96 ? 2.020 -10.676 8.178 1.00 45.28 96 LEU A N 1
ATOM 765 C CA . LEU A 1 96 ? 0.752 -10.088 7.721 1.00 45.28 96 LEU A CA 1
ATOM 766 C C . LEU A 1 96 ? -0.457 -10.879 8.251 1.00 45.28 96 LEU A C 1
ATOM 768 O O . LEU A 1 96 ? -1.459 -10.297 8.661 1.00 45.28 96 LEU A O 1
ATOM 772 N N . GLN A 1 97 ? -0.336 -12.209 8.318 1.00 44.03 97 GLN A N 1
ATOM 773 C CA . GLN A 1 97 ? -1.405 -13.071 8.817 1.00 44.03 97 GLN A CA 1
ATOM 774 C C . GLN A 1 97 ? -1.667 -12.841 10.316 1.00 44.03 97 GLN A C 1
ATOM 776 O O . GLN A 1 97 ? -2.818 -12.796 10.739 1.00 44.03 97 GLN A O 1
ATOM 781 N N . ALA A 1 98 ? -0.619 -12.587 11.108 1.00 50.38 98 ALA A N 1
ATOM 782 C CA . ALA A 1 98 ? -0.755 -12.269 12.531 1.00 50.38 98 ALA A CA 1
ATOM 783 C C . ALA A 1 98 ? -1.538 -10.966 12.786 1.00 50.38 98 ALA A C 1
ATOM 785 O O . ALA A 1 98 ? -2.237 -10.857 13.789 1.00 50.38 98 ALA A O 1
ATOM 786 N N . GLN A 1 99 ? -1.449 -9.987 11.882 1.00 51.78 99 GLN A N 1
ATOM 787 C CA . GLN A 1 99 ? -2.133 -8.702 12.039 1.00 51.78 99 GLN A CA 1
ATOM 788 C C . GLN A 1 99 ? -3.626 -8.802 11.719 1.00 51.78 99 GLN A C 1
ATOM 790 O O . GLN A 1 99 ? -4.431 -8.319 12.508 1.00 51.78 99 GLN A O 1
ATOM 795 N N . ILE A 1 100 ? -4.000 -9.502 10.641 1.00 59.31 100 ILE A N 1
ATOM 796 C CA . ILE A 1 100 ? -5.413 -9.761 10.305 1.00 59.31 100 ILE A CA 1
ATOM 797 C C . ILE A 1 100 ? -6.092 -10.561 11.426 1.00 59.31 100 ILE A C 1
ATOM 799 O O . ILE A 1 100 ? -7.186 -10.204 11.856 1.00 59.31 100 ILE A O 1
ATOM 803 N N . TYR A 1 101 ? -5.409 -11.560 11.999 1.00 61.47 101 TYR A N 1
ATOM 804 C CA . TYR A 1 101 ? -5.954 -12.292 13.146 1.00 61.47 101 TYR A CA 1
ATOM 805 C C . TYR A 1 101 ? -6.214 -11.402 14.365 1.00 61.47 101 TYR A C 1
ATOM 807 O O . TYR A 1 101 ? -7.192 -11.625 15.079 1.00 61.47 101 TYR A O 1
ATOM 815 N N . LEU A 1 102 ? -5.382 -10.388 14.620 1.00 64.56 102 LEU A N 1
ATOM 816 C CA . LEU A 1 102 ? -5.622 -9.441 15.712 1.00 64.56 102 LEU A CA 1
ATOM 817 C C . LEU A 1 102 ? -6.825 -8.531 15.423 1.00 64.56 102 LEU A C 1
ATOM 819 O O . LEU A 1 102 ? -7.561 -8.214 16.360 1.00 64.56 102 LEU A O 1
ATOM 823 N N . CYS A 1 103 ? -7.069 -8.181 14.154 1.00 65.25 103 CYS A N 1
ATOM 824 C CA . CYS A 1 103 ? -8.285 -7.490 13.721 1.00 65.25 103 CYS A CA 1
ATOM 825 C C . CYS A 1 103 ? -9.540 -8.278 14.020 1.00 65.25 103 CYS A C 1
ATOM 827 O O . CYS A 1 103 ? -10.439 -7.788 14.706 1.00 65.25 103 CYS A O 1
ATOM 829 N N . ASP A 1 104 ? -9.560 -9.515 13.552 1.00 73.19 104 ASP A N 1
ATOM 830 C CA . ASP A 1 104 ? -10.712 -10.380 13.713 1.00 73.19 104 ASP A CA 1
ATOM 831 C C . ASP A 1 104 ? -10.940 -10.670 15.197 1.00 73.19 104 ASP A C 1
ATOM 833 O O . ASP A 1 104 ? -12.065 -10.588 15.684 1.00 73.19 104 ASP A O 1
ATOM 837 N N . THR A 1 105 ? -9.863 -10.881 15.960 1.00 79.38 105 THR A N 1
ATOM 838 C CA . THR A 1 105 ? -9.946 -11.076 17.413 1.00 79.38 105 THR A CA 1
ATOM 839 C C . THR A 1 105 ? -10.506 -9.842 18.120 1.00 79.38 105 THR A C 1
ATOM 841 O O . THR A 1 105 ? -11.322 -9.985 19.029 1.00 79.38 105 THR A O 1
ATOM 844 N N . PHE A 1 106 ? -10.117 -8.630 17.711 1.00 80.50 106 PHE A N 1
ATOM 845 C CA . PHE A 1 106 ? -10.644 -7.390 18.282 1.00 80.50 106 PHE A CA 1
ATOM 846 C C . PHE A 1 106 ? -12.131 -7.191 17.963 1.00 80.50 106 PHE A C 1
ATOM 848 O O . PHE A 1 106 ? -12.911 -6.859 18.860 1.00 80.50 106 PHE A O 1
ATOM 855 N N . ILE A 1 107 ? -12.533 -7.430 16.712 1.00 78.62 107 ILE A N 1
ATOM 856 C CA . ILE A 1 107 ? -13.933 -7.342 16.280 1.00 78.62 107 ILE A CA 1
ATOM 857 C C . ILE A 1 107 ? -14.772 -8.349 17.069 1.00 78.62 107 ILE A C 1
ATOM 859 O O . ILE A 1 107 ? -15.752 -7.963 17.706 1.00 78.62 107 ILE A O 1
ATOM 863 N N . ILE A 1 108 ? -14.341 -9.612 17.117 1.00 86.12 108 ILE A N 1
ATOM 864 C CA . ILE A 1 108 ? -15.022 -10.671 17.868 1.00 86.12 108 ILE A CA 1
ATOM 865 C C . ILE A 1 108 ? -15.116 -10.294 19.351 1.00 86.12 108 ILE A C 1
ATOM 867 O O . ILE A 1 108 ? -16.203 -10.337 19.924 1.00 86.12 108 ILE A O 1
ATOM 871 N N . ALA A 1 109 ? -14.020 -9.858 19.978 1.00 86.62 109 ALA A N 1
ATOM 872 C CA . ALA A 1 109 ? -14.012 -9.484 21.391 1.00 86.62 109 ALA A CA 1
ATOM 873 C C . ALA A 1 109 ? -14.954 -8.308 21.694 1.00 86.62 109 ALA A C 1
ATOM 875 O O . ALA A 1 109 ? -15.655 -8.329 22.711 1.00 86.62 109 ALA A O 1
ATOM 876 N N . THR A 1 110 ? -15.011 -7.309 20.812 1.00 84.81 110 THR A N 1
ATOM 877 C CA . THR A 1 110 ? -15.883 -6.137 20.963 1.00 84.81 110 THR A CA 1
ATOM 878 C C . THR A 1 110 ? -17.350 -6.525 20.793 1.00 84.81 110 THR A C 1
ATOM 880 O O . THR A 1 110 ? -18.166 -6.224 21.665 1.00 84.81 110 THR A O 1
ATOM 883 N N . CYS A 1 111 ? -17.684 -7.274 19.739 1.00 86.81 111 CYS A N 1
ATOM 884 C CA . CYS A 1 111 ? -19.040 -7.767 19.491 1.00 86.81 111 CYS A CA 1
ATOM 885 C C . CYS A 1 111 ? -19.533 -8.682 20.619 1.00 86.81 111 CYS A C 1
ATOM 887 O O . CYS A 1 111 ? -20.642 -8.500 21.122 1.00 86.81 111 CYS A O 1
ATOM 889 N N . CYS A 1 112 ? -18.700 -9.618 21.084 1.00 89.00 112 CYS A N 1
ATOM 890 C CA . CYS A 1 112 ? -19.041 -10.477 22.216 1.00 89.00 112 CYS A CA 1
ATOM 891 C C . CYS A 1 112 ? -19.249 -9.662 23.498 1.00 89.00 112 CYS A C 1
ATOM 893 O O . CYS A 1 112 ? -20.157 -9.963 24.269 1.00 89.00 112 CYS A O 1
ATOM 895 N N . SER A 1 113 ? -18.456 -8.612 23.725 1.00 89.06 113 SER A N 1
ATOM 896 C CA . SER A 1 113 ? -18.601 -7.751 24.905 1.00 89.06 113 SER A CA 1
ATOM 897 C C . SER A 1 113 ? -19.860 -6.879 24.852 1.00 89.06 113 SER A C 1
ATOM 899 O O . SER A 1 113 ? -20.428 -6.573 25.898 1.00 89.06 113 SER A O 1
ATOM 901 N N . ALA A 1 114 ? -20.314 -6.495 23.656 1.00 84.75 114 ALA A N 1
ATOM 902 C CA . ALA A 1 114 ? -21.509 -5.675 23.471 1.00 84.75 114 ALA A CA 1
ATOM 903 C C . ALA A 1 114 ? -22.817 -6.442 23.731 1.00 84.75 114 ALA A C 1
ATOM 905 O O . ALA A 1 114 ? -23.804 -5.843 24.153 1.00 84.75 114 ALA A O 1
ATOM 906 N N . VAL A 1 115 ? -22.825 -7.756 23.483 1.00 90.00 115 VAL A N 1
ATOM 907 C CA . VAL A 1 115 ? -24.014 -8.614 23.638 1.00 90.00 115 VAL A CA 1
ATOM 908 C C . VAL A 1 115 ? -24.029 -9.344 24.986 1.00 90.00 115 VAL A C 1
ATOM 910 O O . VAL A 1 115 ? -25.093 -9.695 25.491 1.00 90.00 115 VAL A O 1
ATOM 913 N N . ARG A 1 116 ? -22.862 -9.584 25.595 1.00 90.12 116 ARG A N 1
ATOM 914 C CA . ARG A 1 116 ? -22.757 -10.352 26.840 1.00 90.12 116 ARG A CA 1
ATOM 915 C C . ARG A 1 116 ? -23.077 -9.502 28.066 1.00 90.12 116 ARG A C 1
ATOM 917 O O . ARG A 1 116 ? -22.431 -8.487 28.308 1.00 90.12 116 ARG A O 1
ATOM 924 N N . PHE A 1 117 ? -23.985 -9.999 28.897 1.00 92.69 117 PHE A N 1
ATOM 925 C CA . PHE A 1 117 ? -24.255 -9.490 30.242 1.00 92.69 117 PHE A CA 1
ATOM 926 C C . PHE A 1 117 ? -23.543 -10.372 31.270 1.00 92.69 117 PHE A C 1
ATOM 928 O O . PHE A 1 117 ? -23.454 -11.587 31.084 1.00 92.69 117 PHE A O 1
ATOM 935 N N . GLN A 1 118 ? -22.979 -9.778 32.324 1.00 86.06 118 GLN A N 1
ATOM 936 C CA . GLN A 1 118 ? -22.176 -10.543 33.293 1.00 86.06 118 GLN A CA 1
ATOM 937 C C . GLN A 1 118 ? -22.460 -10.219 34.763 1.00 86.06 118 GLN A C 1
ATOM 939 O O . GLN A 1 118 ? -22.121 -11.022 35.633 1.00 86.06 118 GLN A O 1
ATOM 944 N N . ARG A 1 119 ? -23.094 -9.083 35.069 1.00 88.06 119 ARG A N 1
ATOM 945 C CA . ARG A 1 119 ? -23.500 -8.743 36.437 1.00 88.06 119 ARG A CA 1
ATOM 946 C C . ARG A 1 119 ? -24.687 -7.794 36.426 1.00 88.06 119 ARG A C 1
ATOM 948 O O . ARG A 1 119 ? -24.823 -6.992 35.506 1.00 88.06 119 ARG A O 1
ATOM 955 N N . GLN A 1 120 ? -25.458 -7.834 37.503 1.00 88.75 120 GLN A N 1
ATOM 956 C CA . GLN A 1 120 ? -26.467 -6.829 37.800 1.00 88.75 120 GLN A CA 1
ATOM 957 C C . GLN A 1 120 ? -25.859 -5.661 38.573 1.00 88.75 120 GLN A C 1
ATOM 959 O O . GLN A 1 120 ? -24.956 -5.833 39.400 1.00 88.75 120 GLN A O 1
ATOM 964 N N . ASN A 1 121 ? -26.343 -4.458 38.287 1.00 86.19 121 ASN A N 1
ATOM 965 C CA . ASN A 1 121 ? -26.056 -3.283 39.090 1.00 86.19 121 ASN A CA 1
ATOM 966 C C . ASN A 1 121 ? -26.760 -3.400 40.466 1.00 86.19 121 ASN A C 1
ATOM 968 O O . ASN A 1 121 ? -27.617 -4.265 40.657 1.00 86.19 121 ASN A O 1
ATOM 972 N N . PRO A 1 122 ? -26.452 -2.524 41.439 1.00 85.94 122 PRO A N 1
ATOM 973 C CA . PRO A 1 122 ? -27.150 -2.504 42.730 1.00 85.94 122 PRO A CA 1
ATOM 974 C C . PRO A 1 122 ? -28.672 -2.284 42.631 1.00 85.94 122 PRO A C 1
ATOM 976 O O . PRO A 1 122 ? -29.378 -2.473 43.613 1.00 85.94 122 PRO A O 1
ATOM 979 N N . GLN A 1 123 ? -29.171 -1.873 41.463 1.00 88.00 123 GLN A N 1
ATOM 980 C CA . GLN A 1 123 ? -30.584 -1.634 41.161 1.00 88.00 123 GLN A CA 1
ATOM 981 C C . GLN A 1 123 ? -31.248 -2.840 40.460 1.00 88.00 123 GLN A C 1
ATOM 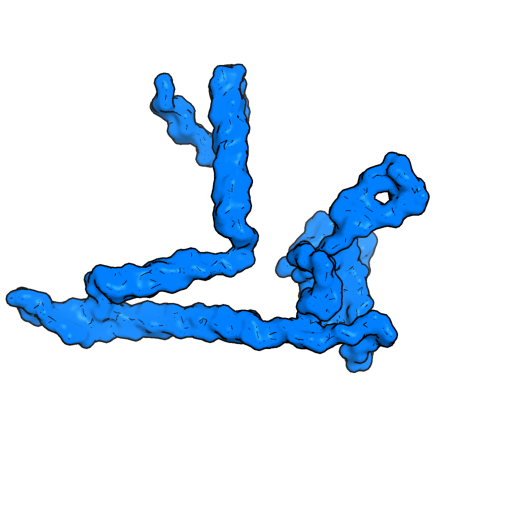983 O O . GLN A 1 123 ? -32.416 -2.754 40.100 1.00 88.00 123 GLN A O 1
ATOM 988 N N . GLY A 1 124 ? -30.525 -3.950 40.256 1.00 90.12 124 GLY A N 1
ATOM 989 C CA . GLY A 1 124 ? -31.021 -5.170 39.607 1.00 90.12 124 GLY A CA 1
ATOM 990 C C . GLY A 1 124 ? -30.965 -5.190 38.073 1.00 90.12 124 GLY A C 1
ATOM 991 O O . GLY A 1 124 ? -31.332 -6.196 37.477 1.00 90.12 124 GLY A O 1
ATOM 992 N N . ASN A 1 125 ? -30.486 -4.132 37.414 1.00 90.50 125 ASN A N 1
ATOM 993 C CA . ASN A 1 125 ? -30.361 -4.084 35.954 1.00 90.50 125 ASN A CA 1
ATOM 994 C C . ASN A 1 125 ? -29.098 -4.808 35.485 1.00 90.50 125 ASN A C 1
ATOM 996 O O . ASN A 1 125 ? -28.009 -4.563 36.012 1.00 90.50 125 ASN A O 1
ATOM 1000 N N . ASP A 1 126 ? -29.224 -5.630 34.447 1.00 90.88 126 ASP A N 1
ATOM 1001 C CA . ASP A 1 126 ? -28.087 -6.296 33.816 1.00 90.88 126 ASP A CA 1
ATOM 1002 C C . ASP A 1 126 ? -27.173 -5.281 33.108 1.00 90.88 126 ASP A C 1
ATOM 1004 O O . ASP A 1 126 ? -27.614 -4.471 32.292 1.00 90.88 126 ASP A O 1
ATOM 1008 N N . ILE A 1 127 ? -25.876 -5.342 33.407 1.00 89.50 127 ILE A N 1
ATOM 1009 C CA . ILE A 1 127 ? -24.84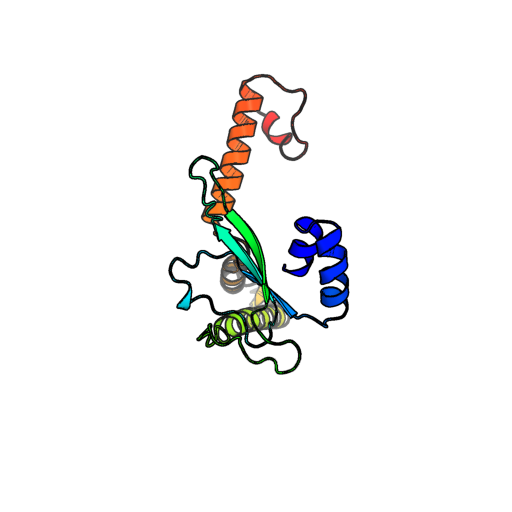1 -4.495 32.806 1.00 89.50 127 ILE A CA 1
ATOM 1010 C C . ILE A 1 127 ? -24.145 -5.277 31.689 1.00 89.50 127 ILE A C 1
ATOM 1012 O O . ILE A 1 127 ? -23.771 -6.446 31.874 1.00 89.50 127 ILE A O 1
ATOM 1016 N N . ARG A 1 128 ? -23.929 -4.633 30.535 1.00 88.44 128 ARG A N 1
ATOM 1017 C CA . ARG A 1 128 ? -23.165 -5.238 29.437 1.00 88.44 128 ARG A CA 1
ATOM 1018 C C . ARG A 1 128 ? -21.691 -5.286 29.803 1.00 88.44 128 ARG A C 1
ATOM 1020 O O . ARG A 1 128 ? -21.150 -4.385 30.438 1.00 88.44 128 ARG A O 1
ATOM 1027 N N . LEU A 1 129 ? -20.997 -6.320 29.345 1.00 89.69 129 LEU A N 1
ATOM 1028 C CA . LEU A 1 129 ? -19.570 -6.480 29.604 1.00 89.69 129 LEU A CA 1
ATOM 1029 C C . LEU A 1 129 ? -18.749 -5.309 29.027 1.00 89.69 129 LEU A C 1
ATOM 1031 O O . LEU A 1 129 ? -17.724 -4.934 29.592 1.00 89.69 129 LEU A O 1
ATOM 1035 N N . LEU A 1 130 ? -19.215 -4.703 27.933 1.00 87.88 130 LEU A N 1
ATOM 1036 C CA . LEU A 1 130 ? -18.590 -3.526 27.332 1.00 87.88 130 LEU A CA 1
ATOM 1037 C C . LEU A 1 130 ? -18.714 -2.249 28.183 1.00 87.88 130 LEU A C 1
ATOM 1039 O O . LEU A 1 130 ? -17.928 -1.329 27.986 1.00 87.88 130 LEU A O 1
ATOM 1043 N N . ASP A 1 131 ? -19.640 -2.181 29.141 1.00 88.19 131 ASP A N 1
ATOM 1044 C CA . ASP A 1 131 ? -19.828 -0.989 29.985 1.00 88.19 131 ASP A CA 1
ATOM 1045 C C . ASP A 1 131 ? -18.802 -0.923 31.130 1.00 88.19 131 ASP A C 1
ATOM 1047 O O . ASP A 1 131 ? -18.643 0.106 31.789 1.00 88.19 131 ASP A O 1
ATOM 1051 N N . TYR A 1 132 ? -18.058 -2.008 31.373 1.00 90.19 132 TYR A N 1
ATOM 1052 C CA . TYR A 1 132 ? -16.981 -1.993 32.354 1.00 90.19 132 TYR A CA 1
ATOM 1053 C C . TYR A 1 132 ? -15.792 -1.194 31.839 1.00 90.19 132 TYR A C 1
ATOM 1055 O O . TYR A 1 132 ? -15.163 -1.557 30.845 1.00 90.19 132 TYR A O 1
ATOM 1063 N N . ARG A 1 133 ? -15.387 -0.188 32.617 1.00 88.06 133 ARG A N 1
ATOM 1064 C CA . ARG A 1 133 ? -14.182 0.611 32.366 1.00 88.06 133 ARG A CA 1
ATOM 1065 C C . ARG A 1 133 ? -12.948 -0.247 32.063 1.00 88.06 133 ARG A C 1
ATOM 1067 O O . ARG A 1 133 ? -12.256 0.016 31.092 1.00 88.06 133 ARG A O 1
ATOM 1074 N N . LEU A 1 134 ? -12.717 -1.318 32.825 1.00 88.31 134 LEU A N 1
ATOM 1075 C CA . LEU A 1 134 ? -11.583 -2.227 32.598 1.00 88.31 134 LEU A CA 1
ATOM 1076 C C . LEU A 1 134 ? -11.653 -2.956 31.246 1.00 88.31 134 LEU A C 1
ATOM 1078 O O . LEU A 1 134 ? -10.616 -3.256 30.656 1.00 88.31 134 LEU A O 1
ATOM 1082 N N . GLN A 1 135 ? -12.857 -3.267 30.760 1.00 85.75 135 GLN A N 1
ATOM 1083 C CA . GLN A 1 135 ? -13.047 -3.904 29.458 1.00 85.75 135 GLN A CA 1
ATOM 1084 C C . GLN A 1 135 ? -12.822 -2.898 28.326 1.00 85.75 135 GLN A C 1
ATOM 1086 O O . GLN A 1 135 ? -12.148 -3.218 27.348 1.00 85.75 135 GLN A O 1
ATOM 1091 N N . GLN A 1 136 ? -13.318 -1.670 28.494 1.00 85.38 136 GLN A N 1
ATOM 1092 C CA . GLN A 1 136 ? -13.080 -0.570 27.562 1.00 85.38 136 GLN A CA 1
ATOM 1093 C C . GLN A 1 136 ? -11.595 -0.222 27.484 1.00 85.38 136 GLN A C 1
ATOM 1095 O O . GLN A 1 136 ? -11.050 -0.175 26.391 1.00 85.38 136 GLN A O 1
ATOM 1100 N N . GLU A 1 137 ? -10.909 -0.063 28.617 1.00 87.12 137 GLU A N 1
ATOM 1101 C CA . GLU A 1 137 ? -9.475 0.246 28.662 1.00 87.12 137 GLU A CA 1
ATOM 1102 C C . GLU A 1 137 ? -8.648 -0.821 27.940 1.00 87.12 137 GLU A C 1
ATOM 1104 O O . GLU A 1 137 ? -7.770 -0.484 27.148 1.00 87.12 137 GLU A O 1
ATOM 1109 N N . LYS A 1 138 ? -8.969 -2.108 28.133 1.00 86.50 138 LYS A N 1
ATOM 1110 C CA . LYS A 1 138 ? -8.322 -3.193 27.389 1.00 86.50 138 LYS A CA 1
ATOM 1111 C C . LYS A 1 138 ? -8.560 -3.041 25.888 1.00 86.50 138 LYS A C 1
ATOM 1113 O O . LYS A 1 138 ? -7.593 -2.959 25.140 1.00 86.50 138 LYS A O 1
ATOM 1118 N N . LEU A 1 139 ? -9.813 -2.978 25.443 1.00 81.62 139 LEU A N 1
ATOM 1119 C CA . LEU A 1 139 ? -10.147 -2.908 24.016 1.00 81.62 139 LEU A CA 1
ATOM 1120 C C . LEU A 1 139 ? -9.562 -1.650 23.346 1.00 81.62 139 LEU A C 1
ATOM 1122 O O . LEU A 1 139 ? -8.947 -1.743 22.289 1.00 81.62 139 LEU A O 1
ATOM 1126 N N . VAL A 1 140 ? -9.669 -0.491 23.990 1.00 78.81 140 VAL A N 1
ATOM 1127 C CA . VAL A 1 140 ? -9.189 0.796 23.471 1.00 78.81 140 VAL A CA 1
ATOM 1128 C C . VAL A 1 140 ? -7.663 0.831 23.358 1.00 78.81 140 VAL A C 1
ATOM 1130 O O . VAL A 1 140 ? -7.140 1.291 22.344 1.00 78.81 140 VAL A O 1
ATOM 1133 N N . LEU A 1 141 ? -6.929 0.289 24.336 1.00 77.12 141 LEU A N 1
ATOM 1134 C CA . LEU A 1 141 ? -5.470 0.160 24.239 1.00 77.12 141 LEU A CA 1
ATOM 1135 C C . LEU A 1 141 ? -5.055 -0.727 23.061 1.00 77.12 141 LEU A C 1
ATOM 1137 O O . LEU A 1 141 ? -4.089 -0.414 22.366 1.00 77.12 141 LEU A O 1
ATOM 1141 N N . TRP A 1 142 ? -5.790 -1.814 22.814 1.00 72.62 142 TRP A N 1
ATOM 1142 C CA . TRP A 1 142 ? -5.543 -2.665 21.654 1.00 72.62 142 TRP A CA 1
ATOM 1143 C C . TRP A 1 142 ? -5.886 -1.961 20.344 1.00 72.62 142 TRP A C 1
ATOM 1145 O O . TRP A 1 142 ? -5.123 -2.119 19.402 1.00 72.62 142 TRP A O 1
ATOM 1155 N N . PHE A 1 143 ? -6.936 -1.139 20.294 1.00 68.38 143 PHE A N 1
ATOM 1156 C CA . PHE A 1 143 ? -7.297 -0.342 19.118 1.00 68.38 143 PHE A CA 1
ATOM 1157 C C . PHE A 1 143 ? -6.228 0.708 18.770 1.00 68.38 143 PHE A C 1
ATOM 1159 O O . PHE A 1 143 ? -5.775 0.777 17.633 1.00 68.38 143 PHE A O 1
ATOM 1166 N N . PHE A 1 144 ? -5.740 1.476 19.750 1.00 63.38 144 PHE A N 1
ATOM 1167 C CA . PHE A 1 144 ? -4.710 2.502 19.513 1.00 63.38 144 PHE A CA 1
ATOM 1168 C C . PHE A 1 144 ? -3.317 1.938 19.219 1.00 63.38 144 PHE A C 1
ATOM 1170 O O . PHE A 1 144 ? -2.467 2.634 18.664 1.00 63.38 144 PHE A O 1
ATOM 1177 N N . ARG A 1 145 ? -3.062 0.673 19.569 1.00 63.50 145 ARG A N 1
ATOM 1178 C CA . ARG A 1 145 ? -1.808 -0.012 19.232 1.00 63.50 145 ARG A CA 1
ATOM 1179 C C . ARG A 1 145 ? -1.700 -0.332 17.737 1.00 63.50 145 ARG A C 1
ATOM 1181 O O . ARG A 1 145 ? -0.627 -0.727 17.279 1.00 63.50 145 ARG A O 1
ATOM 1188 N N . TRP A 1 146 ? -2.780 -0.167 16.976 1.00 55.66 146 TRP A N 1
ATOM 1189 C CA . TRP A 1 146 ? -2.778 -0.406 15.544 1.00 55.66 146 TRP A CA 1
ATOM 1190 C C . TRP A 1 146 ? -2.136 0.747 14.800 1.00 55.66 146 TRP A C 1
ATOM 1192 O O . TRP A 1 146 ? -2.513 1.909 14.923 1.00 55.66 146 TRP A O 1
ATOM 1202 N N . LYS A 1 147 ? -1.130 0.389 14.015 1.00 50.91 147 LYS A N 1
ATOM 1203 C CA . LYS A 1 147 ? -0.267 1.308 13.299 1.00 50.91 147 LYS A CA 1
ATOM 1204 C C . LYS A 1 147 ? 0.050 0.670 11.963 1.00 50.91 147 LYS A C 1
ATOM 1206 O O . LYS A 1 147 ? 0.676 -0.386 11.927 1.00 50.91 147 LYS A O 1
ATOM 1211 N N . TRP A 1 148 ? -0.419 1.290 10.889 1.00 52.47 148 TRP A N 1
ATOM 1212 C CA . TRP A 1 148 ? -0.116 0.831 9.534 1.00 52.47 148 TRP A CA 1
ATOM 1213 C C . TRP A 1 148 ? 0.283 1.936 8.560 1.00 52.47 148 TRP A C 1
ATOM 1215 O O . TRP A 1 148 ? 0.496 1.660 7.388 1.00 52.47 148 TRP A O 1
ATOM 1225 N N . ILE A 1 149 ? 0.462 3.175 9.014 1.00 48.38 149 ILE A N 1
ATOM 1226 C CA . ILE A 1 149 ? 0.985 4.240 8.156 1.00 48.38 149 ILE A CA 1
ATOM 1227 C C . ILE A 1 149 ? 1.973 5.043 8.992 1.00 48.38 149 ILE A C 1
ATOM 1229 O O . ILE A 1 149 ? 1.566 5.750 9.904 1.00 48.38 149 ILE A O 1
ATOM 1233 N N . GLY A 1 150 ? 3.265 4.877 8.708 1.00 55.84 150 GLY A N 1
ATOM 1234 C CA . GLY A 1 150 ? 4.347 5.666 9.295 1.00 55.84 150 GLY A CA 1
ATOM 1235 C C . GLY A 1 150 ? 4.628 5.408 10.776 1.00 55.84 150 GLY A C 1
ATOM 1236 O O . GLY A 1 150 ? 3.818 4.872 11.535 1.00 55.84 150 GLY A O 1
ATOM 1237 N N . ASP A 1 151 ? 5.820 5.805 11.219 1.00 60.16 151 ASP A N 1
ATOM 1238 C CA . ASP A 1 151 ? 6.090 5.887 12.643 1.00 60.16 151 ASP A CA 1
ATOM 1239 C C . ASP A 1 151 ? 5.235 7.004 13.260 1.00 60.16 151 ASP A C 1
ATOM 1241 O O . ASP A 1 151 ? 5.423 8.160 12.914 1.00 60.16 151 ASP A O 1
ATOM 1245 N N . ASN A 1 152 ? 4.301 6.695 14.177 1.00 62.28 152 ASN A N 1
ATOM 1246 C CA . ASN A 1 152 ? 3.415 7.693 14.807 1.00 62.28 152 ASN A CA 1
ATOM 1247 C C . ASN A 1 152 ? 4.184 8.892 15.377 1.00 62.28 152 ASN A C 1
ATOM 1249 O O . ASN A 1 152 ? 3.683 10.007 15.354 1.00 62.28 152 ASN A O 1
ATOM 1253 N N . VAL A 1 153 ? 5.411 8.668 15.854 1.00 66.62 153 VAL A N 1
ATOM 1254 C CA . VAL A 1 153 ? 6.309 9.737 16.304 1.00 66.62 153 VAL A CA 1
ATOM 1255 C C . VAL A 1 153 ? 6.729 10.632 15.137 1.00 66.62 153 VAL A C 1
ATOM 1257 O O . VAL A 1 153 ? 6.674 11.847 15.269 1.00 66.62 153 VAL A O 1
ATOM 1260 N N . VAL A 1 154 ? 7.084 10.056 13.988 1.00 68.44 154 VAL A N 1
ATOM 1261 C CA . VAL A 1 154 ? 7.452 10.796 12.773 1.00 68.44 154 VAL A CA 1
ATOM 1262 C C . VAL A 1 154 ? 6.251 11.559 12.217 1.00 68.44 154 VAL A C 1
ATOM 1264 O O . VAL A 1 154 ? 6.380 12.744 11.933 1.00 68.44 154 VAL A O 1
ATOM 1267 N N . LEU A 1 155 ? 5.070 10.939 12.131 1.00 68.94 155 LEU A N 1
ATOM 1268 C CA . LEU A 1 155 ? 3.852 11.630 11.687 1.00 68.94 155 LEU A CA 1
ATOM 1269 C C . LEU A 1 155 ? 3.447 12.759 12.644 1.00 68.94 155 LEU A C 1
ATOM 1271 O O . LEU A 1 155 ? 3.069 13.847 12.203 1.00 68.94 155 LEU A O 1
ATOM 1275 N N . LEU A 1 156 ? 3.567 12.535 13.957 1.00 70.56 156 LEU A N 1
ATOM 1276 C CA . LEU A 1 156 ? 3.321 13.564 14.965 1.00 70.56 156 LEU A CA 1
ATOM 1277 C C . LEU A 1 156 ? 4.331 14.709 14.837 1.00 70.56 156 LEU A C 1
ATOM 1279 O O . LEU A 1 156 ? 3.939 15.870 14.884 1.00 70.56 156 LEU A O 1
ATOM 1283 N N . GLN A 1 157 ? 5.609 14.401 14.615 1.00 71.94 157 GLN A N 1
ATOM 1284 C CA . GLN A 1 157 ? 6.652 15.400 14.381 1.00 71.94 157 GLN A CA 1
ATOM 1285 C C . GLN A 1 157 ? 6.426 16.178 13.080 1.00 71.94 157 GLN A C 1
ATOM 1287 O O . GLN A 1 157 ? 6.590 17.394 13.073 1.00 71.94 157 GLN A O 1
ATOM 1292 N N . GLN A 1 158 ? 6.013 15.522 11.994 1.00 72.94 158 GLN A N 1
ATOM 1293 C CA . GLN A 1 158 ? 5.653 16.188 10.738 1.00 72.94 158 GLN A CA 1
ATOM 1294 C C . GLN A 1 158 ? 4.453 17.122 10.932 1.00 72.94 158 GLN A C 1
ATOM 1296 O O . GLN A 1 158 ? 4.491 18.272 10.499 1.00 72.94 158 GLN A O 1
ATOM 1301 N N . THR A 1 159 ? 3.431 16.667 11.661 1.00 78.25 159 THR A N 1
ATOM 1302 C CA . THR A 1 159 ? 2.262 17.486 12.011 1.00 78.25 159 THR A CA 1
ATOM 1303 C C . THR A 1 159 ? 2.658 18.677 12.886 1.00 78.25 159 THR A C 1
ATOM 1305 O O . THR A 1 159 ? 2.192 19.792 12.664 1.00 78.25 159 THR A O 1
ATOM 1308 N N . ALA A 1 160 ? 3.549 18.470 13.860 1.00 74.75 160 ALA A N 1
ATOM 1309 C CA . ALA A 1 160 ? 4.067 19.534 14.713 1.00 74.75 160 ALA A CA 1
ATOM 1310 C C . ALA A 1 160 ? 4.868 20.570 13.909 1.00 74.75 160 ALA A C 1
ATOM 1312 O O . ALA A 1 160 ? 4.649 21.762 14.089 1.00 74.75 160 ALA A O 1
ATOM 1313 N N . ARG A 1 161 ? 5.726 20.138 12.973 1.00 80.81 161 ARG A N 1
ATOM 1314 C CA . ARG A 1 161 ? 6.462 21.038 12.063 1.00 80.81 161 ARG A CA 1
ATOM 1315 C C . ARG A 1 161 ? 5.524 21.869 11.195 1.00 80.81 161 ARG A C 1
ATOM 1317 O O . ARG A 1 161 ? 5.738 23.065 11.054 1.00 80.81 161 ARG A O 1
ATOM 1324 N N . TYR A 1 162 ? 4.480 21.247 10.647 1.00 79.81 162 TYR A N 1
ATOM 1325 C CA . TYR A 1 162 ? 3.470 21.964 9.872 1.00 79.81 162 TYR A CA 1
ATOM 1326 C C . TYR A 1 162 ? 2.779 23.047 10.711 1.00 79.81 162 TYR A C 1
ATOM 1328 O O . TYR A 1 162 ? 2.637 24.177 10.256 1.00 79.81 162 TYR A O 1
ATOM 1336 N N . ARG A 1 163 ? 2.413 22.731 11.961 1.00 71.62 163 ARG A N 1
ATOM 1337 C CA . ARG A 1 163 ? 1.805 23.702 12.882 1.00 71.62 163 ARG A CA 1
ATOM 1338 C C . ARG A 1 163 ? 2.751 24.836 13.273 1.00 71.62 163 ARG A C 1
ATOM 1340 O O . ARG A 1 163 ? 2.305 25.972 13.297 1.00 71.62 163 ARG A O 1
ATOM 1347 N N . LEU A 1 164 ? 4.025 24.544 13.542 1.00 80.25 164 LEU A N 1
ATOM 1348 C CA . LEU A 1 164 ? 5.026 25.572 13.849 1.00 80.25 164 LEU A CA 1
ATOM 1349 C C . LEU A 1 164 ? 5.204 26.544 12.684 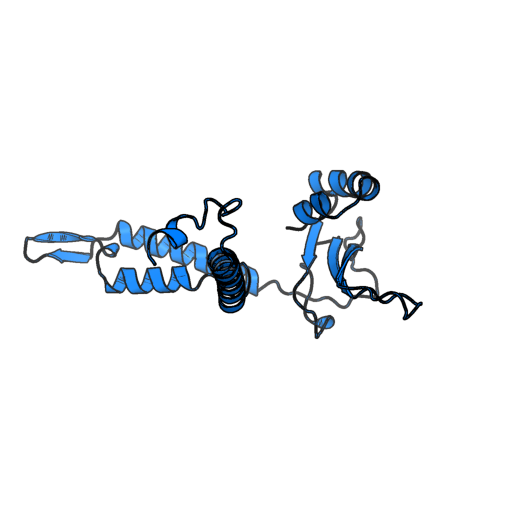1.00 80.25 164 LEU A C 1
ATOM 1351 O O . LEU A 1 164 ? 5.145 27.745 12.899 1.00 80.25 164 LEU A O 1
ATOM 1355 N N . LYS A 1 165 ? 5.305 26.032 11.453 1.00 82.50 165 LYS A N 1
ATOM 1356 C CA . LYS A 1 165 ? 5.399 26.876 10.256 1.00 82.50 165 LYS A CA 1
ATOM 1357 C C . LYS A 1 165 ? 4.197 27.818 10.113 1.00 82.50 165 LYS A C 1
ATOM 1359 O O . LYS A 1 165 ? 4.361 28.972 9.752 1.00 82.50 165 LYS A O 1
ATOM 1364 N N . ILE A 1 166 ? 2.992 27.335 10.417 1.00 75.56 166 ILE A N 1
ATOM 1365 C CA . ILE A 1 166 ? 1.789 28.180 10.413 1.00 75.56 166 ILE A CA 1
ATOM 1366 C C . ILE A 1 166 ? 1.853 29.238 11.518 1.00 75.56 166 ILE A C 1
ATOM 1368 O O . ILE A 1 166 ? 1.456 30.369 11.284 1.00 75.56 166 ILE A O 1
ATOM 1372 N N . MET A 1 167 ? 2.326 28.884 12.715 1.00 75.25 167 MET A N 1
ATOM 1373 C CA . MET A 1 167 ? 2.482 29.846 13.812 1.00 75.25 167 MET A CA 1
ATOM 1374 C C . MET A 1 167 ? 3.495 30.942 13.456 1.00 75.25 167 MET A C 1
ATOM 1376 O O . MET A 1 167 ? 3.198 32.108 13.680 1.00 75.25 167 MET A O 1
ATOM 1380 N N . GLU A 1 168 ? 4.616 30.589 12.820 1.00 80.88 168 GLU A N 1
ATOM 1381 C CA . GLU A 1 168 ? 5.591 31.551 12.278 1.00 80.88 168 GLU A CA 1
ATOM 1382 C C . GLU A 1 168 ? 4.945 32.471 11.221 1.00 80.88 168 GLU A C 1
ATOM 1384 O O . GLU A 1 168 ? 5.068 33.690 11.293 1.00 80.88 168 GLU A O 1
ATOM 1389 N N . GLU A 1 169 ? 4.174 31.914 10.277 1.00 77.44 169 GLU A N 1
ATOM 1390 C CA . GLU A 1 169 ? 3.462 32.695 9.249 1.00 77.44 169 GLU A CA 1
ATOM 1391 C C . GLU A 1 169 ? 2.386 33.640 9.834 1.00 77.44 169 GLU A C 1
ATOM 1393 O O . GLU A 1 169 ? 2.114 34.698 9.256 1.00 77.44 169 GLU A O 1
ATOM 1398 N N . LEU A 1 170 ? 1.777 33.272 10.969 1.00 72.75 170 LEU A N 1
ATOM 1399 C CA . LEU A 1 170 ? 0.823 34.107 11.709 1.00 72.75 170 LEU A CA 1
ATOM 1400 C C . LEU A 1 170 ? 1.523 35.248 12.460 1.00 72.75 170 LEU A C 1
ATOM 1402 O O . LEU A 1 170 ? 1.041 36.379 12.430 1.00 72.75 170 LEU A O 1
ATOM 1406 N N . GLU A 1 171 ? 2.665 34.973 13.098 1.00 75.81 171 GLU A N 1
ATOM 1407 C CA . GLU A 1 171 ? 3.484 35.995 13.769 1.00 75.81 171 GLU A CA 1
ATOM 1408 C C . GLU A 1 171 ? 3.986 37.059 12.775 1.00 75.81 171 GLU A C 1
ATOM 1410 O O . GLU A 1 171 ? 3.997 38.254 13.088 1.00 75.81 171 GLU A O 1
ATOM 1415 N N . ASP A 1 172 ? 4.283 36.653 11.537 1.00 75.06 172 ASP A N 1
ATOM 1416 C CA . ASP A 1 172 ? 4.734 37.531 10.450 1.00 75.06 172 ASP A CA 1
ATOM 1417 C C . ASP A 1 172 ? 3.604 38.363 9.780 1.00 75.06 172 ASP A C 1
ATOM 1419 O O . ASP A 1 172 ? 3.840 39.046 8.779 1.00 75.06 172 ASP A O 1
ATOM 1423 N N . ASN A 1 173 ? 2.380 38.387 10.340 1.00 62.69 173 ASN A N 1
ATOM 1424 C CA . ASN A 1 173 ? 1.238 39.225 9.913 1.00 62.69 173 ASN A CA 1
ATOM 1425 C C . ASN A 1 173 ? 0.802 39.055 8.441 1.00 62.69 173 ASN A C 1
ATOM 1427 O O . ASN A 1 173 ? 0.323 39.997 7.797 1.00 62.69 173 ASN A O 1
ATOM 1431 N N . ASN A 1 174 ? 0.912 37.846 7.888 1.00 62.16 174 ASN A N 1
ATOM 1432 C CA . ASN A 1 174 ? 0.462 37.550 6.525 1.00 62.16 174 ASN A CA 1
ATOM 1433 C C . ASN A 1 174 ? -0.913 36.849 6.512 1.00 62.16 174 ASN A C 1
ATOM 1435 O O . ASN A 1 174 ? -1.114 35.822 5.865 1.00 62.16 174 ASN A O 1
ATOM 1439 N N . ASP A 1 175 ? -1.894 37.450 7.197 1.00 61.94 175 ASP A N 1
ATOM 1440 C CA . ASP A 1 175 ? -3.270 36.949 7.427 1.00 61.94 175 ASP A CA 1
ATOM 1441 C C . ASP A 1 175 ? -4.070 36.590 6.155 1.00 61.94 175 ASP A C 1
ATOM 1443 O O . ASP A 1 175 ? -5.158 36.015 6.215 1.00 61.94 175 ASP A O 1
ATOM 1447 N N . LYS A 1 176 ? -3.568 36.932 4.966 1.00 61.84 176 LYS A N 1
ATOM 1448 C CA . LYS A 1 176 ? -4.325 36.834 3.711 1.00 61.84 176 LYS A CA 1
ATOM 1449 C C . LYS A 1 176 ? -4.387 35.425 3.111 1.00 61.84 176 LYS A C 1
ATOM 1451 O O . LYS A 1 176 ? -5.050 35.266 2.090 1.00 61.84 176 LYS A O 1
ATOM 1456 N N . ASN A 1 177 ? -3.735 34.419 3.704 1.00 65.25 177 ASN A N 1
ATOM 1457 C CA . ASN A 1 177 ? -3.660 33.074 3.112 1.00 65.25 177 ASN A CA 1
ATOM 1458 C C . ASN A 1 177 ? -3.704 31.906 4.120 1.00 65.25 177 ASN A C 1
ATOM 1460 O O . ASN A 1 177 ? -3.153 30.835 3.864 1.00 65.25 177 ASN A O 1
ATOM 1464 N N . ILE A 1 178 ? -4.360 32.087 5.270 1.00 66.50 178 ILE A N 1
ATOM 1465 C CA . ILE A 1 178 ? -4.436 31.041 6.300 1.00 66.50 178 ILE A CA 1
ATOM 1466 C C . ILE A 1 178 ? -5.370 29.914 5.842 1.00 66.50 178 ILE A C 1
ATOM 1468 O O . ILE A 1 178 ? -6.531 30.136 5.495 1.00 66.50 178 ILE A O 1
ATOM 1472 N N . ASN A 1 179 ? -4.870 28.677 5.873 1.00 69.50 179 ASN A N 1
ATOM 1473 C CA . ASN A 1 179 ? -5.653 27.490 5.536 1.00 69.50 179 ASN A CA 1
ATOM 1474 C C . ASN A 1 179 ? -6.857 27.338 6.500 1.00 69.50 179 ASN A C 1
ATOM 1476 O O . ASN A 1 179 ? -6.661 27.370 7.720 1.00 69.50 179 ASN A O 1
ATOM 1480 N N . PRO A 1 180 ? -8.088 27.099 5.994 1.00 73.75 180 PRO A N 1
ATOM 1481 C CA . PRO A 1 180 ? -9.280 26.877 6.814 1.00 73.75 180 PRO A CA 1
ATOM 1482 C C . PRO A 1 180 ? -9.087 25.882 7.961 1.00 73.75 180 PRO A C 1
ATOM 1484 O O . PRO A 1 180 ? -9.651 26.077 9.036 1.00 73.75 180 PRO A O 1
ATOM 1487 N N . SER A 1 181 ? -8.258 24.851 7.772 1.00 69.44 181 SER A N 1
ATOM 1488 C CA . SER A 1 181 ? -8.013 23.811 8.775 1.00 69.44 181 SER A CA 1
ATOM 1489 C C . SER A 1 181 ? -7.281 24.281 10.037 1.00 69.44 181 SER A C 1
ATOM 1491 O O . SER A 1 181 ? -7.182 23.504 10.981 1.00 69.44 181 SER A O 1
ATOM 1493 N N . VAL A 1 182 ? -6.738 25.502 10.063 1.00 69.69 182 VAL A N 1
ATOM 1494 C CA . VAL A 1 182 ? -5.973 26.068 11.196 1.00 69.69 182 VAL A CA 1
ATOM 1495 C C . VAL A 1 182 ? -6.441 27.466 11.601 1.00 69.69 182 VAL A C 1
ATOM 1497 O O . VAL A 1 182 ? -5.841 28.109 12.453 1.00 69.69 182 VAL A O 1
ATOM 1500 N N . THR A 1 183 ? -7.571 27.915 11.057 1.00 65.94 183 THR A N 1
ATOM 1501 C CA . THR A 1 183 ? -8.189 29.212 11.385 1.00 65.94 183 THR A CA 1
ATOM 1502 C C . THR A 1 183 ? -8.508 29.389 12.872 1.00 65.94 183 THR A C 1
ATOM 1504 O O . THR A 1 183 ? -8.394 30.496 13.390 1.00 65.94 183 THR A O 1
ATOM 1507 N N . TYR A 1 184 ? -8.817 28.306 13.593 1.00 69.88 184 TYR A N 1
ATOM 1508 C CA . TYR A 1 184 ? -9.047 28.341 15.043 1.00 69.88 184 TYR A CA 1
ATOM 1509 C C . TYR A 1 184 ? -7.783 28.667 15.861 1.00 69.88 184 TYR A C 1
ATOM 1511 O O . TYR A 1 184 ? -7.876 28.987 17.046 1.00 69.88 184 TYR A O 1
ATOM 1519 N N . SER A 1 185 ? -6.591 28.576 15.263 1.00 61.19 185 SER A N 1
ATOM 1520 C CA . SER A 1 185 ? -5.337 28.940 15.929 1.00 61.19 185 SER A CA 1
ATOM 1521 C C . SER A 1 185 ? -5.131 30.453 16.017 1.00 61.19 185 SER A C 1
ATOM 1523 O O . SER A 1 185 ? -4.327 30.881 16.832 1.00 61.19 185 SER A O 1
ATOM 1525 N N . ASN A 1 186 ? -5.893 31.250 15.257 1.00 60.25 186 ASN A N 1
ATOM 1526 C CA . ASN A 1 186 ? -5.837 32.715 15.291 1.00 60.25 186 ASN A CA 1
ATOM 1527 C C . ASN A 1 186 ? -6.794 33.328 16.337 1.00 60.25 186 ASN A C 1
ATOM 1529 O O . ASN A 1 186 ? -6.823 34.535 16.541 1.00 60.25 186 ASN A O 1
ATOM 1533 N N . THR A 1 187 ? -7.632 32.512 16.994 1.00 54.41 187 THR A N 1
ATOM 1534 C CA . THR A 1 187 ? -8.728 33.034 17.831 1.00 54.41 187 THR A CA 1
ATOM 1535 C C . THR A 1 187 ? -8.324 33.527 19.220 1.00 54.41 187 THR A C 1
ATOM 1537 O O . THR A 1 187 ?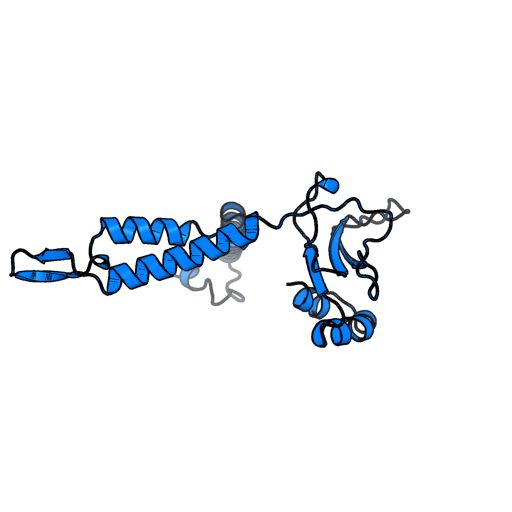 -9.187 34.065 19.909 1.00 54.41 187 THR A O 1
ATOM 1540 N N . GLN A 1 188 ? -7.073 33.361 19.659 1.00 51.81 188 GLN A N 1
ATOM 1541 C CA . GLN A 1 188 ? -6.613 33.855 20.962 1.00 51.81 188 GLN A CA 1
ATOM 1542 C C . GLN A 1 188 ? -5.101 34.104 20.968 1.00 51.81 188 GLN A C 1
ATOM 1544 O O . GLN A 1 188 ? -4.332 33.177 21.219 1.00 51.81 188 GLN A O 1
ATOM 1549 N N . LEU A 1 189 ? -4.710 35.361 20.763 1.00 44.38 189 LEU A N 1
ATOM 1550 C CA . LEU A 1 189 ? -3.550 35.997 21.390 1.00 44.38 189 LEU A CA 1
ATOM 1551 C C . LEU A 1 189 ? -3.942 37.430 21.762 1.00 44.38 189 LEU A C 1
ATOM 1553 O O . LEU A 1 189 ? -4.546 38.112 20.904 1.00 44.38 189 LEU A O 1
#

Solvent-accessible surface area (backbone atoms only — not comparable to full-atom values): 11593 Å² total; per-residue (Å²): 107,33,68,59,46,46,72,72,70,46,52,73,68,55,32,68,64,48,46,62,34,48,75,70,58,79,43,37,67,38,65,48,68,79,81,53,91,50,62,90,68,7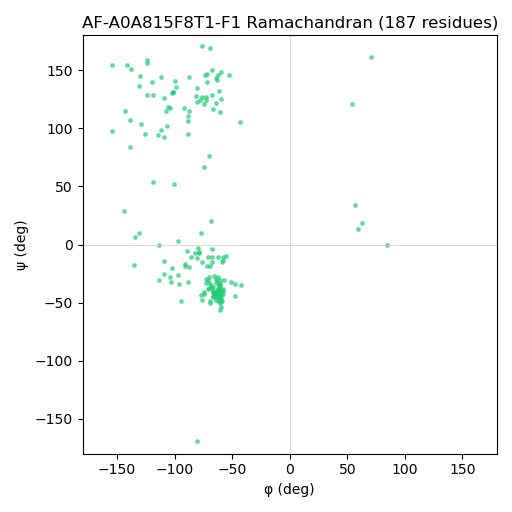1,37,70,58,94,80,45,32,32,35,39,37,59,44,72,47,82,57,95,53,84,88,53,88,49,60,78,40,80,43,84,42,77,53,26,44,91,84,79,62,45,60,50,99,85,60,92,68,82,70,69,70,71,65,64,55,57,52,54,51,51,51,53,49,50,52,51,53,51,56,50,25,65,74,36,65,81,48,61,46,101,84,69,49,76,37,42,44,50,74,38,66,72,48,39,53,52,53,51,55,57,58,69,68,64,77,90,73,73,57,66,67,57,54,50,49,51,51,49,52,54,51,50,54,51,50,54,47,56,75,69,68,56,79,89,72,71,56,81,94,54,55,78,71,72,74,76,130